Protein AF-A0A1I7H4U7-F1 (afdb_monomer_lite)

Organism: NCBI:txid1224947

Radius of gyration: 36.56 Å; chains: 1; bounding box: 83×55×107 Å

Foldseek 3Di:
DDDDDDDDDDDDDDDPDDDDDDPDDDDPPDDPPPPPPDPPQQDQPLVLLAHCVQLVVVVQDQLCPPNRRQSNDQQRNPLQDGSNLQCQDVPSPRHSPPADQLCPPPQGPSNDQQRQVLPDGLNLVVVQVPDQLCPPPQHQSSDQQRNPLPDGLVLLVHSDQDQLCPPRQRQSSDQQRNPLLAGLVQQCSVPQDQLCPPPQGQSSDQQRNPLPDGSNRQQQDVPRPNHSPVADQLQPPPDGCSSDNQSQAHEFECQQPDPVCRPPSVQKGWTFVVSSQCVVCVPPPQKDKFKAQDPVCLQVVHPTDDPRDMAPDGQKGKIKIFIAGNPPRHTDDIDIYMYGYDYDD

Structure (mmCIF, N/CA/C/O backbone):
data_AF-A0A1I7H4U7-F1
#
_entry.id   AF-A0A1I7H4U7-F1
#
loop_
_atom_site.group_PDB
_atom_site.id
_atom_site.type_symbol
_atom_site.label_atom_id
_atom_site.label_alt_id
_atom_site.label_comp_id
_atom_site.label_asym_id
_atom_site.label_entity_id
_atom_site.label_seq_id
_atom_site.pdbx_PDB_ins_code
_atom_site.Cartn_x
_atom_site.Cartn_y
_atom_site.Cartn_z
_atom_site.occupancy
_atom_site.B_iso_or_equiv
_atom_site.auth_seq_id
_atom_site.auth_comp_id
_atom_site.auth_asym_id
_atom_site.auth_atom_id
_atom_site.pdbx_PDB_model_num
ATOM 1 N N . MET A 1 1 ? 22.643 -39.358 -10.871 1.00 38.22 1 MET A N 1
ATOM 2 C CA . MET A 1 1 ? 24.056 -39.387 -11.313 1.00 38.22 1 MET A CA 1
ATOM 3 C C . MET A 1 1 ? 24.285 -38.073 -12.035 1.00 38.22 1 MET A C 1
ATOM 5 O O . MET A 1 1 ? 23.581 -37.816 -12.996 1.00 38.22 1 MET A O 1
ATOM 9 N N . LYS A 1 2 ? 25.121 -37.207 -11.454 1.00 32.12 2 LYS A N 1
ATOM 10 C CA . LYS A 1 2 ? 25.325 -35.806 -11.847 1.00 32.12 2 LYS A CA 1
ATOM 11 C C . LYS A 1 2 ? 25.843 -35.696 -13.285 1.00 32.12 2 LYS A C 1
ATOM 13 O O . LYS A 1 2 ? 26.779 -36.415 -13.628 1.00 32.12 2 LYS A O 1
ATOM 18 N N . ILE A 1 3 ? 25.288 -34.773 -14.066 1.00 29.44 3 ILE A N 1
ATOM 19 C CA . ILE A 1 3 ? 25.932 -34.242 -15.270 1.00 29.44 3 ILE A CA 1
ATOM 20 C C . ILE A 1 3 ? 26.467 -32.862 -14.895 1.00 29.44 3 ILE A C 1
ATOM 22 O O . ILE A 1 3 ? 25.774 -32.071 -14.268 1.00 29.44 3 ILE A O 1
ATOM 26 N N . ASN A 1 4 ? 27.737 -32.641 -15.206 1.00 31.48 4 ASN A N 1
ATOM 27 C CA . ASN A 1 4 ? 28.472 -31.412 -14.976 1.00 31.48 4 ASN A CA 1
ATOM 28 C C . ASN A 1 4 ? 29.273 -31.190 -16.263 1.00 31.48 4 ASN A C 1
ATOM 30 O O . ASN A 1 4 ? 30.115 -32.030 -16.584 1.00 31.48 4 ASN A O 1
ATOM 34 N N . TYR A 1 5 ? 28.985 -30.129 -17.013 1.00 31.05 5 TYR A N 1
ATOM 35 C CA . TYR A 1 5 ? 29.807 -29.704 -18.146 1.00 31.05 5 TYR A CA 1
ATOM 36 C C . TYR A 1 5 ? 30.047 -28.201 -18.048 1.00 31.05 5 TYR A C 1
ATOM 38 O O . TYR A 1 5 ? 29.242 -27.391 -18.485 1.00 31.05 5 TYR A O 1
ATOM 46 N N . LYS A 1 6 ? 31.195 -27.861 -17.456 1.00 35.00 6 LYS A N 1
ATOM 47 C CA . LYS A 1 6 ? 31.865 -26.573 -17.616 1.00 35.00 6 LYS A CA 1
ATOM 48 C C . LYS A 1 6 ? 32.774 -26.627 -18.854 1.00 35.00 6 LYS A C 1
ATOM 50 O O . LYS A 1 6 ? 33.600 -27.532 -18.962 1.00 35.00 6 LYS A O 1
ATOM 55 N N . SER A 1 7 ? 32.635 -25.598 -19.690 1.00 33.22 7 SER A N 1
ATOM 56 C CA . SER A 1 7 ? 33.700 -24.886 -20.421 1.00 33.22 7 SER A CA 1
ATOM 57 C C . SER A 1 7 ? 34.258 -25.447 -21.751 1.00 33.22 7 SER A C 1
ATOM 59 O O . SER A 1 7 ? 35.119 -26.320 -21.774 1.00 33.22 7 SER A O 1
ATOM 61 N N . ILE A 1 8 ? 33.792 -24.825 -22.847 1.00 34.03 8 ILE A N 1
ATOM 62 C CA . ILE A 1 8 ? 34.538 -23.983 -23.822 1.00 34.03 8 ILE A CA 1
ATOM 63 C C . ILE A 1 8 ? 35.683 -24.606 -24.673 1.00 34.03 8 ILE A C 1
ATOM 65 O O . ILE A 1 8 ? 36.769 -24.902 -24.186 1.00 34.03 8 ILE A O 1
ATOM 69 N N . LEU A 1 9 ? 35.397 -24.628 -25.992 1.00 33.59 9 LEU A N 1
ATOM 70 C CA . LEU A 1 9 ? 36.212 -24.294 -27.187 1.00 33.59 9 LEU A CA 1
ATOM 71 C C . LEU A 1 9 ? 37.473 -25.120 -27.541 1.00 33.59 9 LEU A C 1
ATOM 73 O O . LEU A 1 9 ? 38.446 -25.132 -26.804 1.00 33.59 9 LEU A O 1
ATOM 77 N N . TYR A 1 10 ? 37.487 -25.733 -28.739 1.00 26.34 10 TYR A N 1
ATOM 78 C CA . TYR A 1 10 ? 38.476 -25.484 -29.817 1.00 26.34 10 TYR A CA 1
ATOM 79 C C . TYR A 1 10 ? 38.208 -26.363 -31.068 1.00 26.34 10 TYR A C 1
ATOM 81 O O . TYR A 1 10 ? 38.282 -27.589 -31.042 1.00 26.34 10 TYR A O 1
ATOM 89 N N . ILE A 1 11 ? 37.903 -25.665 -32.164 1.00 35.19 11 ILE A N 1
ATOM 90 C CA . ILE A 1 11 ? 37.985 -25.961 -33.608 1.00 35.19 11 ILE A CA 1
ATOM 91 C C . ILE A 1 11 ? 38.604 -27.314 -34.028 1.00 35.19 11 ILE A C 1
ATOM 93 O O . ILE A 1 11 ? 39.791 -27.547 -33.823 1.00 35.19 11 ILE A O 1
ATOM 97 N N . THR A 1 12 ? 37.859 -28.103 -34.819 1.00 31.55 12 THR A N 1
ATOM 98 C CA . THR A 1 12 ? 38.400 -28.821 -35.996 1.00 31.55 12 THR A CA 1
ATOM 99 C C . THR A 1 12 ? 37.325 -28.982 -37.082 1.00 31.55 12 THR A C 1
ATOM 101 O O . THR A 1 12 ? 36.441 -29.829 -36.989 1.00 31.55 12 THR A O 1
ATOM 104 N N . VAL A 1 13 ? 37.422 -28.192 -38.156 1.00 30.19 13 VAL A N 1
ATOM 105 C CA . VAL A 1 13 ? 36.742 -28.482 -39.429 1.00 30.19 13 VAL A CA 1
ATOM 106 C C . VAL A 1 13 ? 37.547 -29.578 -40.128 1.00 30.19 13 VAL A C 1
ATOM 108 O O . VAL A 1 13 ? 38.645 -29.329 -40.628 1.00 30.19 13 VAL A O 1
ATOM 111 N N . LEU A 1 14 ? 37.033 -30.811 -40.128 1.00 31.83 14 LEU A N 1
ATOM 112 C CA . LEU A 1 14 ? 37.625 -31.932 -40.857 1.00 31.83 14 LEU A CA 1
ATOM 113 C C . LEU A 1 14 ? 36.897 -32.140 -42.196 1.00 31.83 14 LEU A C 1
ATOM 115 O O . LEU A 1 14 ? 35.767 -32.612 -42.249 1.00 31.83 14 LEU A O 1
ATOM 119 N N . ALA A 1 15 ? 37.603 -31.759 -43.258 1.00 30.20 15 ALA A N 1
ATOM 120 C CA . ALA A 1 15 ? 37.494 -32.140 -44.665 1.00 30.20 15 ALA A CA 1
ATOM 121 C C . ALA A 1 15 ? 36.404 -33.152 -45.093 1.00 30.20 15 ALA A C 1
ATOM 123 O O . ALA A 1 15 ? 36.469 -34.337 -44.763 1.00 30.20 15 ALA A O 1
ATOM 124 N N . ALA A 1 16 ? 35.547 -32.735 -46.032 1.00 31.75 16 ALA A N 1
ATOM 125 C CA . ALA A 1 16 ? 34.946 -33.635 -47.016 1.00 31.75 16 ALA A CA 1
ATOM 126 C C . ALA A 1 16 ? 35.751 -33.554 -48.324 1.00 31.75 16 ALA A C 1
ATOM 128 O O . ALA A 1 16 ? 35.524 -32.706 -49.184 1.00 31.75 16 ALA A O 1
ATOM 129 N N . LEU A 1 17 ? 36.740 -34.440 -48.444 1.00 33.19 17 LEU A N 1
ATOM 130 C CA . LEU A 1 17 ? 37.508 -34.669 -49.663 1.00 33.19 17 LEU A CA 1
ATOM 131 C C . LEU A 1 17 ? 36.721 -35.641 -50.562 1.00 33.19 17 LEU A C 1
ATOM 133 O O . LEU A 1 17 ? 36.607 -36.822 -50.233 1.00 33.19 17 LEU A O 1
ATOM 137 N N . THR A 1 18 ? 36.227 -35.195 -51.718 1.00 33.44 18 THR A N 1
ATOM 138 C CA . THR A 1 18 ? 35.803 -36.100 -52.803 1.00 33.44 18 THR A CA 1
ATOM 139 C C . THR A 1 18 ? 36.671 -35.912 -54.043 1.00 33.44 18 THR A C 1
ATOM 141 O O . THR A 1 18 ? 36.453 -35.020 -54.849 1.00 33.44 18 THR A O 1
ATOM 144 N N . TYR A 1 19 ? 37.666 -36.797 -54.138 1.00 35.38 19 TYR A N 1
ATOM 145 C CA . TYR A 1 19 ? 38.183 -37.495 -55.322 1.00 35.38 19 TYR A CA 1
ATOM 146 C C . TYR A 1 19 ? 38.248 -36.750 -56.674 1.00 35.38 19 TYR A C 1
ATOM 148 O O . TYR A 1 19 ? 37.271 -36.699 -57.417 1.00 35.38 19 TYR A O 1
ATOM 156 N N . ALA A 1 20 ? 39.462 -36.377 -57.087 1.00 34.25 20 ALA A N 1
ATOM 157 C CA . ALA A 1 20 ? 39.856 -36.403 -58.494 1.00 34.25 20 ALA A CA 1
ATOM 158 C C . ALA A 1 20 ? 41.337 -36.797 -58.618 1.00 34.25 20 ALA A C 1
ATOM 160 O O . ALA A 1 20 ? 42.213 -36.257 -57.948 1.00 34.25 20 ALA A O 1
ATOM 161 N N . CYS A 1 21 ? 41.568 -37.813 -59.441 1.00 38.00 21 CYS A N 1
ATOM 162 C CA . CYS A 1 21 ? 42.857 -38.358 -59.830 1.00 38.00 21 CYS A CA 1
ATOM 163 C C . CYS A 1 21 ? 43.497 -37.414 -60.854 1.00 38.00 21 CYS A C 1
ATOM 165 O O . CYS A 1 21 ? 42.897 -37.217 -61.902 1.00 38.00 21 CYS A O 1
ATOM 167 N N . ASP A 1 22 ? 44.644 -36.814 -60.526 1.00 37.72 22 ASP A N 1
ATOM 168 C CA . ASP A 1 22 ? 45.821 -36.626 -61.392 1.00 37.72 22 ASP A CA 1
ATOM 169 C C . ASP A 1 22 ? 46.801 -35.645 -60.722 1.00 37.72 22 ASP A C 1
ATOM 171 O O . ASP A 1 22 ? 46.441 -34.552 -60.296 1.00 37.72 22 ASP A O 1
ATOM 175 N N . ASN A 1 23 ? 48.056 -36.076 -60.574 1.00 46.31 23 ASN A N 1
ATOM 176 C CA . ASN A 1 23 ? 49.128 -35.351 -59.885 1.00 46.31 23 ASN A CA 1
ATOM 177 C C . ASN A 1 23 ? 49.715 -34.219 -60.755 1.00 46.31 23 ASN A C 1
ATOM 179 O O . ASN A 1 23 ? 50.884 -34.281 -61.136 1.00 46.31 23 ASN A O 1
ATOM 183 N N . GLU A 1 24 ? 48.927 -33.190 -61.048 1.00 45.25 24 GLU A N 1
ATOM 184 C CA . GLU A 1 24 ? 49.414 -31.902 -61.563 1.00 45.25 24 GLU A CA 1
ATOM 185 C C . GLU A 1 24 ? 49.326 -30.857 -60.433 1.00 45.25 24 GLU A C 1
ATOM 187 O O . GLU A 1 24 ? 48.313 -30.810 -59.730 1.00 45.25 24 GLU A O 1
ATOM 192 N N . PRO A 1 25 ? 50.365 -30.036 -60.192 1.00 40.41 25 PRO A N 1
ATOM 193 C CA . PRO A 1 25 ? 50.282 -28.971 -59.200 1.00 40.41 25 PRO A CA 1
ATOM 194 C C . PRO A 1 25 ? 49.243 -27.940 -59.656 1.00 40.41 25 PRO A C 1
ATOM 196 O O . PRO A 1 25 ? 49.435 -27.256 -60.659 1.00 40.41 25 PRO A O 1
ATOM 199 N N . VAL A 1 26 ? 48.135 -27.841 -58.920 1.00 40.06 26 VAL A N 1
ATOM 200 C CA . VAL A 1 26 ? 47.139 -26.781 -59.103 1.00 40.06 26 VAL A CA 1
ATOM 201 C C . VAL A 1 26 ? 47.792 -25.452 -58.728 1.00 40.06 26 VAL A C 1
ATOM 203 O O . VAL A 1 26 ? 48.237 -25.266 -57.596 1.00 40.06 26 VAL A O 1
ATOM 206 N N . ASP A 1 27 ? 47.872 -24.553 -59.704 1.00 47.19 27 ASP A N 1
ATOM 207 C CA . ASP A 1 27 ? 48.215 -23.146 -59.524 1.00 47.19 27 ASP A CA 1
ATOM 208 C C . ASP A 1 27 ? 47.110 -22.486 -58.684 1.00 47.19 27 ASP A C 1
ATOM 210 O O . ASP A 1 27 ? 46.003 -22.258 -59.172 1.00 47.19 27 ASP A O 1
ATOM 214 N N . LEU A 1 28 ? 47.376 -22.259 -57.394 1.00 43.59 28 LEU A N 1
ATOM 215 C CA . LEU A 1 28 ? 46.473 -21.564 -56.467 1.00 43.59 28 LEU A CA 1
ATOM 216 C C . LEU A 1 28 ? 46.530 -20.049 -56.720 1.00 43.59 28 LEU A C 1
ATOM 218 O O . LEU A 1 28 ? 46.959 -19.272 -55.871 1.00 43.59 28 LEU A O 1
ATOM 222 N N . GLY A 1 29 ? 46.128 -19.657 -57.928 1.00 48.53 29 GLY A N 1
ATOM 223 C CA . GLY A 1 29 ? 46.076 -18.282 -58.419 1.00 48.53 29 GLY A CA 1
ATOM 224 C C . GLY A 1 29 ? 44.769 -17.538 -58.131 1.00 48.53 29 GLY A C 1
ATOM 225 O O . GLY A 1 29 ? 44.446 -16.614 -58.869 1.00 48.53 29 GLY A O 1
ATOM 226 N N . GLU A 1 30 ? 44.024 -17.902 -57.090 1.00 47.12 30 GLU A N 1
ATOM 227 C CA . GLU A 1 30 ? 42.992 -17.032 -56.519 1.00 47.12 30 GLU A CA 1
ATOM 228 C C . GLU A 1 30 ? 43.211 -16.967 -55.013 1.00 47.12 30 GLU A C 1
ATOM 230 O O . GLU A 1 30 ? 43.107 -17.971 -54.305 1.00 47.12 30 GLU A O 1
ATOM 235 N N . GLU A 1 31 ? 43.563 -15.775 -54.537 1.00 43.22 31 GLU A N 1
ATOM 236 C CA . GLU A 1 31 ? 43.412 -15.436 -53.133 1.00 43.22 31 GLU A CA 1
ATOM 237 C C . GLU A 1 31 ? 41.962 -15.744 -52.754 1.00 43.22 31 GLU A C 1
ATOM 239 O O . GLU A 1 31 ? 41.026 -15.238 -53.374 1.00 43.22 31 GLU A O 1
ATOM 244 N N . ILE A 1 32 ? 41.774 -16.606 -51.754 1.00 41.78 32 ILE A N 1
ATOM 245 C CA . ILE A 1 32 ? 40.521 -16.610 -51.004 1.00 41.78 32 ILE A CA 1
ATOM 246 C C . ILE A 1 32 ? 40.382 -15.156 -50.550 1.00 41.78 32 ILE A C 1
ATOM 248 O O . ILE A 1 32 ? 41.347 -14.676 -49.943 1.00 41.78 32 ILE A O 1
ATOM 252 N N . PRO A 1 33 ? 39.300 -14.425 -50.895 1.00 40.09 33 PRO A N 1
ATOM 253 C CA . PRO A 1 33 ? 39.141 -13.089 -50.359 1.00 40.09 33 PRO A CA 1
ATOM 254 C C . PRO A 1 33 ? 39.271 -13.252 -48.857 1.00 40.09 33 PRO A C 1
ATOM 256 O O . PRO A 1 33 ? 38.610 -14.116 -48.271 1.00 40.09 33 PRO A O 1
ATOM 259 N N . ASP A 1 34 ? 40.220 -12.507 -48.296 1.00 41.59 34 ASP A N 1
ATOM 260 C CA . ASP A 1 34 ? 40.357 -12.328 -46.865 1.00 41.59 34 ASP A CA 1
ATOM 261 C C . ASP A 1 34 ? 38.921 -12.216 -46.355 1.00 41.59 34 ASP A C 1
ATOM 263 O O . ASP A 1 34 ? 38.166 -11.355 -46.827 1.00 41.59 34 ASP A O 1
ATOM 267 N N . VAL A 1 35 ? 38.485 -13.138 -45.491 1.00 44.50 35 VAL A N 1
ATOM 268 C CA . VAL A 1 35 ? 37.360 -12.801 -44.630 1.00 44.50 35 VAL A CA 1
ATOM 269 C C . VAL A 1 35 ? 37.951 -11.678 -43.816 1.00 44.50 35 VAL A C 1
ATOM 271 O O . VAL A 1 35 ? 38.665 -11.908 -42.842 1.00 44.50 35 VAL A O 1
ATOM 274 N N . VAL A 1 36 ? 37.759 -10.466 -44.331 1.00 41.41 36 VAL A N 1
ATOM 275 C CA . VAL A 1 36 ? 37.928 -9.243 -43.599 1.00 41.41 36 VAL A CA 1
ATOM 276 C C . VAL A 1 36 ? 36.997 -9.480 -42.428 1.00 41.41 36 VAL A C 1
ATOM 278 O O . VAL A 1 36 ? 35.781 -9.364 -42.555 1.00 41.41 36 VAL A O 1
ATOM 281 N N . VAL A 1 37 ? 37.563 -9.934 -41.310 1.00 49.94 37 VAL A N 1
ATOM 282 C CA . VAL A 1 37 ? 37.006 -9.630 -40.007 1.00 49.94 37 VAL A CA 1
ATOM 283 C C . VAL A 1 37 ? 37.029 -8.117 -40.038 1.00 49.94 37 VAL A C 1
ATOM 285 O O . VAL A 1 37 ? 38.093 -7.506 -39.906 1.00 49.94 37 VAL A O 1
ATOM 288 N N . GLY A 1 38 ? 35.896 -7.556 -40.468 1.00 40.09 38 GLY A N 1
ATOM 289 C CA . GLY A 1 38 ? 35.690 -6.131 -40.553 1.00 40.09 38 GLY A CA 1
ATOM 290 C C . GLY A 1 38 ? 36.214 -5.554 -39.262 1.00 40.09 38 GLY A C 1
ATOM 291 O O . GLY A 1 38 ? 35.999 -6.114 -38.188 1.00 40.09 38 GLY A O 1
ATOM 292 N N . THR A 1 39 ? 36.900 -4.425 -39.361 1.00 46.31 39 THR A N 1
ATOM 293 C CA . THR A 1 39 ? 36.734 -3.424 -38.311 1.00 46.31 39 THR A CA 1
ATOM 294 C C . THR A 1 39 ? 35.263 -3.465 -37.879 1.00 46.31 39 THR A C 1
ATOM 296 O O . THR A 1 39 ? 34.435 -3.479 -38.803 1.00 46.31 39 THR A O 1
ATOM 299 N N . PRO A 1 40 ? 34.926 -3.557 -36.573 1.00 55.47 40 PRO A N 1
ATOM 300 C CA . PRO A 1 40 ? 33.532 -3.440 -36.161 1.00 55.47 40 PRO A CA 1
ATOM 301 C C . PRO A 1 40 ? 32.990 -2.236 -36.913 1.00 55.47 40 PRO A C 1
ATOM 303 O O . PRO A 1 40 ? 33.671 -1.206 -37.008 1.00 55.47 40 PRO A O 1
ATOM 306 N N . ASN A 1 41 ? 31.905 -2.438 -37.649 1.00 60.34 41 ASN A N 1
ATOM 307 C CA . ASN A 1 41 ? 31.292 -1.334 -38.347 1.00 60.34 41 ASN A CA 1
ATOM 308 C C . ASN A 1 41 ? 30.737 -0.451 -37.236 1.00 60.34 41 ASN A C 1
ATOM 310 O O . ASN A 1 41 ? 29.635 -0.680 -36.785 1.00 60.34 41 ASN A O 1
ATOM 314 N N . THR A 1 42 ? 31.539 0.495 -36.755 1.00 69.81 42 THR A N 1
ATOM 315 C CA . THR A 1 42 ? 31.188 1.425 -35.679 1.00 69.81 42 THR A CA 1
ATOM 316 C C . THR A 1 42 ? 30.244 2.517 -36.186 1.00 69.81 42 THR A C 1
ATOM 318 O O . THR A 1 42 ? 30.353 3.657 -35.743 1.00 69.81 42 THR A O 1
ATOM 321 N N . THR A 1 43 ? 29.483 2.229 -37.243 1.00 91.56 43 THR A N 1
ATOM 322 C CA . THR A 1 43 ? 28.435 3.142 -37.691 1.00 91.56 43 THR A CA 1
ATOM 323 C C . THR A 1 43 ? 27.294 2.940 -36.716 1.00 91.56 43 THR A C 1
ATOM 325 O O . THR A 1 43 ? 27.013 1.800 -36.376 1.00 91.56 43 THR A O 1
ATOM 328 N N . ASP A 1 44 ? 26.793 4.050 -36.230 1.00 92.94 44 ASP A N 1
ATOM 329 C CA . ASP A 1 44 ? 25.914 4.245 -35.087 1.00 92.94 44 ASP A CA 1
ATOM 330 C C . ASP A 1 44 ? 25.197 5.531 -35.508 1.00 92.94 44 ASP A C 1
ATOM 332 O O . ASP A 1 44 ? 25.866 6.561 -35.722 1.00 92.94 44 ASP A O 1
ATOM 336 N N . THR A 1 45 ? 23.962 5.380 -35.984 1.00 95.12 45 THR A N 1
ATOM 337 C CA . THR A 1 45 ? 23.330 6.372 -36.865 1.00 95.12 45 THR A CA 1
ATOM 338 C C . THR A 1 45 ? 22.436 7.332 -36.089 1.00 95.12 45 THR A C 1
ATOM 340 O O . THR A 1 45 ? 22.501 8.535 -36.372 1.00 95.12 45 THR A O 1
ATOM 343 N N . ASP A 1 46 ? 21.662 6.810 -35.149 1.00 94.19 46 ASP A N 1
ATOM 344 C CA . ASP A 1 46 ? 20.926 7.495 -34.074 1.00 94.19 46 ASP A CA 1
ATOM 345 C C . ASP A 1 46 ? 21.866 8.082 -33.005 1.00 94.19 46 ASP A C 1
ATOM 347 O O . ASP A 1 46 ? 21.636 9.193 -32.529 1.00 94.19 46 ASP A O 1
ATOM 351 N N . GLY A 1 47 ? 23.021 7.464 -32.747 1.00 94.44 47 GLY A N 1
ATOM 352 C CA . GLY A 1 47 ? 23.948 7.926 -31.718 1.00 94.44 47 GLY A CA 1
ATOM 353 C C . GLY A 1 47 ? 23.644 7.376 -30.326 1.00 94.44 47 GLY A C 1
ATOM 354 O O . GLY A 1 47 ? 24.113 7.990 -29.361 1.00 94.44 47 GLY A O 1
ATOM 355 N N . ASP A 1 48 ? 22.895 6.279 -30.229 1.00 93.31 48 ASP A N 1
ATOM 356 C CA . ASP A 1 48 ? 22.435 5.650 -28.986 1.00 93.31 48 ASP A CA 1
ATOM 357 C C . ASP A 1 48 ? 23.554 4.914 -28.212 1.00 93.31 48 ASP A C 1
ATOM 359 O O . ASP A 1 48 ? 23.455 4.628 -27.023 1.00 93.31 48 ASP A O 1
ATOM 363 N N . GLY A 1 49 ? 24.695 4.676 -28.864 1.00 92.38 49 GLY A N 1
ATOM 364 C CA . GLY A 1 49 ? 25.849 3.990 -28.286 1.00 92.38 49 GLY A CA 1
ATOM 365 C C . GLY A 1 49 ? 26.066 2.582 -28.831 1.00 92.38 49 GLY A C 1
ATOM 366 O O . GLY A 1 49 ? 27.223 2.120 -28.837 1.00 92.38 49 GLY A O 1
ATOM 367 N N . LEU A 1 50 ? 25.040 1.965 -29.406 1.00 94.06 50 LEU A N 1
ATOM 368 C CA . LEU A 1 50 ? 25.127 0.716 -30.136 1.00 94.06 50 LEU A CA 1
ATOM 369 C C . LEU A 1 50 ? 25.702 0.970 -31.540 1.00 94.06 50 LEU A C 1
ATOM 371 O O . LEU A 1 50 ? 26.491 1.894 -31.782 1.00 94.06 50 LEU A O 1
ATOM 375 N N . SER A 1 51 ? 25.572 0.024 -32.452 1.00 94.38 51 SER A N 1
ATOM 376 C CA . SER A 1 51 ? 26.090 0.195 -33.806 1.00 94.38 51 SER A CA 1
ATOM 377 C C . SER A 1 51 ? 25.139 -0.483 -34.738 1.00 94.38 51 SER A C 1
ATOM 379 O O . SER A 1 51 ? 24.884 -1.645 -34.500 1.00 94.38 51 SER A O 1
ATOM 381 N N . ASP A 1 52 ? 24.786 0.107 -35.879 1.00 94.06 52 ASP A N 1
ATOM 382 C CA . ASP A 1 52 ? 23.656 -0.371 -36.678 1.00 94.06 52 ASP A CA 1
ATOM 383 C C . ASP A 1 52 ? 23.609 -1.908 -36.928 1.00 94.06 52 ASP A C 1
ATOM 385 O O . ASP A 1 52 ? 22.577 -2.500 -37.219 1.00 94.06 52 ASP A O 1
ATOM 389 N N . ILE A 1 53 ? 24.762 -2.594 -36.966 1.00 92.00 53 ILE A N 1
ATOM 390 C CA . ILE A 1 53 ? 24.800 -4.060 -37.110 1.00 92.00 53 ILE A CA 1
ATOM 391 C C . ILE A 1 53 ? 24.286 -4.795 -35.858 1.00 92.00 53 ILE A C 1
ATOM 393 O O . ILE A 1 53 ? 23.710 -5.872 -36.016 1.00 92.00 53 ILE A O 1
ATOM 397 N N . ALA A 1 54 ? 24.575 -4.272 -34.670 1.00 92.69 54 ALA A N 1
ATOM 398 C CA . ALA A 1 54 ? 24.101 -4.720 -33.372 1.00 92.69 54 ALA A CA 1
ATOM 399 C C . ALA A 1 54 ? 22.579 -4.550 -33.242 1.00 92.69 54 ALA A C 1
ATOM 401 O O . ALA A 1 54 ? 21.938 -5.567 -32.987 1.00 92.69 54 ALA A O 1
ATOM 402 N N . GLU A 1 55 ? 22.001 -3.399 -33.610 1.00 92.00 55 GLU A N 1
ATOM 403 C CA . GLU A 1 55 ? 20.534 -3.230 -33.759 1.00 92.00 55 GLU A CA 1
ATOM 404 C C . GLU A 1 55 ? 19.985 -3.853 -35.062 1.00 92.00 55 GLU A C 1
ATOM 406 O O . GLU A 1 55 ? 19.082 -3.358 -35.736 1.00 92.00 55 GLU A O 1
ATOM 411 N N . ASN A 1 56 ? 20.568 -4.969 -35.508 1.00 89.00 56 ASN A N 1
ATOM 412 C CA . ASN A 1 56 ? 19.981 -5.810 -36.545 1.00 89.00 56 ASN A CA 1
ATOM 413 C C . ASN A 1 56 ? 19.598 -5.096 -37.870 1.00 89.00 56 ASN A C 1
ATOM 415 O O . ASN A 1 56 ? 18.709 -5.574 -38.584 1.00 89.00 56 ASN A O 1
ATOM 419 N N . LYS A 1 57 ? 20.330 -4.055 -38.313 1.00 88.81 57 LYS A N 1
ATOM 420 C CA . LYS A 1 57 ? 20.099 -3.308 -39.583 1.00 88.81 57 LYS A CA 1
ATOM 421 C C . LYS A 1 57 ? 19.828 -4.173 -40.818 1.00 88.81 57 LYS A C 1
ATOM 423 O O . LYS A 1 57 ? 19.189 -3.743 -41.770 1.00 88.81 57 LYS A O 1
ATOM 428 N N . LEU A 1 58 ? 20.362 -5.395 -40.886 1.00 84.06 58 LEU A N 1
ATOM 429 C CA . LEU A 1 58 ? 20.129 -6.286 -42.035 1.00 84.06 58 LEU A CA 1
ATOM 430 C C . LEU A 1 58 ? 18.707 -6.862 -42.098 1.00 84.06 58 LEU A C 1
ATOM 432 O O . LEU A 1 58 ? 18.305 -7.329 -43.170 1.00 84.06 58 LEU A O 1
ATOM 436 N N . SER A 1 59 ? 17.996 -6.878 -40.976 1.00 89.62 59 SER A N 1
ATOM 437 C CA . SER A 1 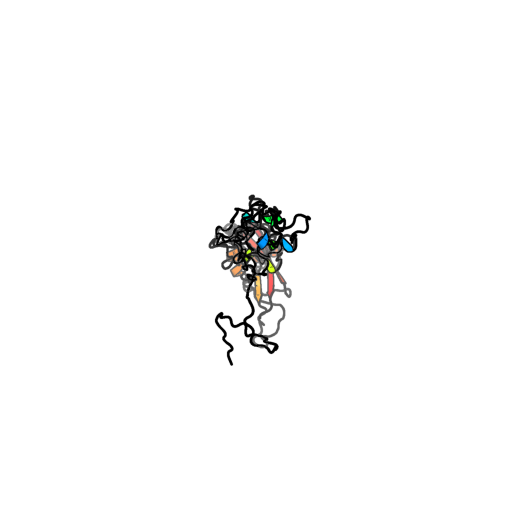59 ? 16.593 -7.279 -40.867 1.00 89.62 59 SER A CA 1
ATOM 438 C C . SER A 1 59 ? 15.624 -6.104 -40.879 1.00 89.62 59 SER A C 1
ATOM 440 O O . SER A 1 59 ? 14.446 -6.383 -41.080 1.00 89.62 59 SER A O 1
ATOM 442 N N . ASP A 1 60 ? 16.110 -4.862 -40.734 1.00 91.94 60 ASP A N 1
ATOM 443 C CA . ASP A 1 60 ? 15.278 -3.687 -40.437 1.00 91.94 60 ASP A CA 1
ATOM 444 C C . ASP A 1 60 ? 14.325 -4.027 -39.269 1.00 91.94 60 ASP A C 1
ATOM 446 O O . ASP A 1 60 ? 13.111 -4.091 -39.467 1.00 91.94 60 ASP A O 1
ATOM 450 N N . GLN A 1 61 ? 14.900 -4.399 -38.112 1.00 94.44 61 GLN A N 1
ATOM 451 C CA . GLN A 1 61 ? 14.125 -4.553 -36.873 1.00 94.44 61 GLN A CA 1
ATOM 452 C C . GLN A 1 61 ? 13.504 -3.195 -36.511 1.00 94.44 61 GLN A C 1
ATOM 454 O O . GLN A 1 61 ? 14.043 -2.178 -36.932 1.00 94.44 61 GLN A O 1
ATOM 459 N N . ASP A 1 62 ? 12.319 -3.241 -35.921 1.00 96.81 62 ASP A N 1
ATOM 460 C CA . ASP A 1 62 ? 11.400 -2.127 -35.654 1.00 96.81 62 ASP A CA 1
ATOM 461 C C . ASP A 1 62 ? 10.585 -2.618 -34.452 1.00 96.81 62 ASP A C 1
ATOM 463 O O . ASP A 1 62 ? 9.622 -3.382 -34.630 1.00 96.81 62 ASP A O 1
ATOM 467 N N . THR A 1 63 ? 11.145 -2.415 -33.259 1.00 96.25 63 THR A N 1
ATOM 468 C CA . THR A 1 63 ? 10.735 -3.084 -32.016 1.00 96.25 63 THR A CA 1
ATOM 469 C C . THR A 1 63 ? 9.376 -2.578 -31.537 1.00 96.25 63 THR A C 1
ATOM 471 O O . THR A 1 63 ? 8.472 -3.392 -31.306 1.00 96.25 63 THR A O 1
ATOM 474 N N . ASP A 1 64 ? 9.168 -1.268 -31.554 1.00 96.06 64 ASP A N 1
ATOM 475 C CA . ASP A 1 64 ? 7.907 -0.618 -31.199 1.00 96.06 64 ASP A CA 1
ATOM 476 C C . ASP A 1 64 ? 6.859 -0.593 -32.348 1.00 96.06 64 ASP A C 1
ATOM 478 O O . ASP A 1 64 ? 5.638 -0.514 -32.137 1.00 96.06 64 ASP A O 1
ATOM 482 N N . GLY A 1 65 ? 7.308 -0.730 -33.599 1.00 96.75 65 GLY A N 1
ATOM 483 C CA . GLY A 1 65 ? 6.461 -0.743 -34.783 1.00 96.75 65 GLY A CA 1
ATOM 484 C C . GLY A 1 65 ? 6.016 0.636 -35.288 1.00 96.75 65 GLY A C 1
ATOM 485 O O . GLY A 1 65 ? 4.995 0.691 -36.005 1.00 96.75 65 GLY A O 1
ATOM 486 N N . ASP A 1 66 ? 6.705 1.737 -34.962 1.00 96.56 66 ASP A N 1
ATOM 487 C CA . ASP A 1 66 ? 6.370 3.069 -35.493 1.00 96.56 66 ASP A CA 1
ATOM 488 C C . ASP A 1 66 ? 6.781 3.265 -36.971 1.00 96.56 66 ASP A C 1
ATOM 490 O O . ASP A 1 66 ? 6.249 4.138 -37.688 1.00 96.56 66 ASP A O 1
ATOM 494 N N . GLY A 1 67 ? 7.637 2.373 -37.480 1.00 96.50 67 GLY A N 1
ATOM 495 C CA . GLY A 1 67 ? 8.143 2.364 -38.847 1.00 96.50 67 GLY A CA 1
ATOM 496 C C . GLY A 1 67 ? 9.502 3.042 -39.048 1.00 96.50 67 GLY A C 1
ATOM 497 O O . GLY A 1 67 ? 9.908 3.215 -40.214 1.00 96.50 67 GLY A O 1
ATOM 498 N N . ILE A 1 68 ? 10.181 3.427 -37.973 1.00 96.56 68 ILE A N 1
ATOM 499 C CA . ILE A 1 68 ? 11.599 3.753 -37.887 1.00 96.56 68 ILE A CA 1
ATOM 500 C C . ILE A 1 68 ? 12.309 2.476 -37.413 1.00 96.56 68 ILE A C 1
ATOM 502 O O . ILE A 1 68 ? 11.994 1.941 -36.369 1.00 96.56 68 ILE A O 1
ATOM 506 N N . PRO A 1 69 ? 13.216 1.896 -38.215 1.00 97.50 69 PRO A N 1
ATOM 507 C CA . PRO A 1 69 ? 13.971 0.742 -37.743 1.00 97.50 69 PRO A CA 1
ATOM 508 C C . PRO A 1 69 ? 14.914 1.119 -36.597 1.00 97.50 69 PRO A C 1
ATOM 510 O O . PRO A 1 69 ? 15.575 2.142 -36.762 1.00 97.50 69 PRO A O 1
ATOM 513 N N . ASP A 1 70 ? 15.083 0.238 -35.607 1.00 97.25 70 ASP A N 1
ATOM 514 C CA . ASP A 1 70 ? 15.895 0.400 -34.382 1.00 97.25 70 ASP A CA 1
ATOM 515 C C . ASP A 1 70 ? 17.214 1.167 -34.631 1.00 97.25 70 ASP A C 1
ATOM 517 O O . ASP A 1 70 ? 17.441 2.242 -34.113 1.00 97.25 70 ASP A O 1
ATOM 521 N N . TYR A 1 71 ? 18.023 0.753 -35.621 1.00 96.06 71 TYR A N 1
ATOM 522 C CA . TYR A 1 71 ? 19.283 1.451 -35.978 1.00 96.06 71 TYR A CA 1
ATOM 523 C C . TYR A 1 71 ? 19.183 2.912 -36.486 1.00 96.06 71 TYR A C 1
ATOM 525 O O . TYR A 1 71 ? 20.141 3.459 -37.058 1.00 96.06 71 TYR A O 1
ATOM 533 N N . LEU A 1 72 ? 17.984 3.483 -36.509 1.00 97.06 72 LEU A N 1
ATOM 534 C CA . LEU A 1 72 ? 17.673 4.868 -36.842 1.00 97.06 72 LEU A CA 1
ATOM 535 C C . LEU A 1 72 ? 16.757 5.518 -35.799 1.00 97.06 72 LEU A C 1
ATOM 537 O O . LEU A 1 72 ? 16.415 6.691 -36.016 1.00 97.06 72 LEU A O 1
ATOM 541 N N . ASP A 1 73 ? 16.327 4.772 -34.787 1.00 97.44 73 ASP A N 1
ATOM 542 C CA . ASP A 1 73 ? 15.496 5.242 -33.693 1.00 97.44 73 ASP A CA 1
ATOM 543 C C . ASP A 1 73 ? 16.381 5.637 -32.504 1.00 97.44 73 ASP A C 1
ATOM 545 O O . ASP A 1 73 ? 17.470 5.110 -32.321 1.00 97.44 73 ASP A O 1
ATOM 549 N N . GLU A 1 74 ? 15.989 6.677 -31.771 1.00 96.12 74 GLU A N 1
ATOM 550 C CA . GLU A 1 74 ? 16.710 7.090 -30.552 1.00 96.12 74 GLU A CA 1
ATOM 551 C C . GLU A 1 74 ? 16.102 6.433 -29.292 1.00 96.12 74 GLU A C 1
ATOM 553 O O . GLU A 1 74 ? 16.656 6.606 -28.203 1.00 96.12 74 GLU A O 1
ATOM 558 N N . ASP A 1 75 ? 14.969 5.745 -29.461 1.00 96.12 75 ASP A N 1
ATOM 559 C CA . ASP A 1 75 ? 14.091 5.146 -28.452 1.00 96.12 75 ASP A CA 1
ATOM 560 C C . ASP A 1 75 ? 13.405 3.918 -29.101 1.00 96.12 75 ASP A C 1
ATOM 562 O O . ASP A 1 75 ? 12.373 4.042 -29.766 1.00 96.12 75 ASP A O 1
ATOM 566 N N . ASP A 1 76 ? 14.079 2.765 -29.049 1.00 97.44 76 ASP A N 1
ATOM 567 C CA . ASP A 1 76 ? 13.774 1.570 -29.856 1.00 97.44 76 ASP A CA 1
ATOM 568 C C . ASP A 1 76 ? 12.417 0.902 -29.523 1.00 97.44 76 ASP A C 1
ATOM 570 O O . ASP A 1 76 ? 11.792 0.291 -30.403 1.00 97.44 76 ASP A O 1
ATOM 574 N N . ASP A 1 77 ? 11.943 0.992 -28.280 1.00 96.81 77 ASP A N 1
ATOM 575 C CA . ASP A 1 77 ? 10.642 0.479 -27.812 1.00 96.81 77 ASP A CA 1
ATOM 576 C C . ASP A 1 77 ? 9.592 1.585 -27.581 1.00 96.81 77 ASP A C 1
ATOM 578 O O . ASP A 1 77 ? 8.400 1.276 -27.435 1.00 96.81 77 ASP A O 1
ATOM 582 N N . ASN A 1 78 ? 9.991 2.860 -27.681 1.00 95.69 78 ASN A N 1
ATOM 583 C CA . ASN A 1 78 ? 9.148 4.036 -27.475 1.00 95.69 78 ASN A CA 1
ATOM 584 C C . ASN A 1 78 ? 8.489 4.063 -26.088 1.00 95.69 78 ASN A C 1
ATOM 586 O O . ASN A 1 78 ? 7.351 4.542 -25.932 1.00 95.69 78 ASN A O 1
ATOM 590 N N . ASP A 1 79 ? 9.210 3.576 -25.082 1.00 94.00 79 ASP A N 1
ATOM 591 C CA . ASP A 1 79 ? 8.837 3.641 -23.677 1.00 94.00 79 ASP A CA 1
ATOM 592 C C . ASP A 1 79 ? 9.148 5.019 -23.048 1.00 94.00 79 ASP A C 1
ATOM 594 O O . ASP A 1 79 ? 8.761 5.312 -21.923 1.00 94.00 79 ASP A O 1
ATOM 598 N N . GLY A 1 80 ? 9.777 5.936 -23.788 1.00 91.88 80 GLY A N 1
ATOM 599 C CA . GLY A 1 80 ? 10.030 7.305 -23.348 1.00 91.88 80 GLY A CA 1
ATOM 600 C C . GLY A 1 80 ? 11.311 7.509 -22.538 1.00 91.88 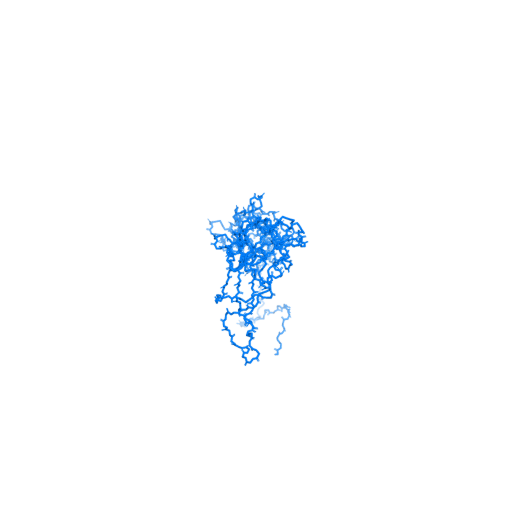80 GLY A C 1
ATOM 601 O O . GLY A 1 80 ? 11.615 8.672 -22.214 1.00 91.88 80 GLY A O 1
ATOM 602 N N . VAL A 1 81 ? 12.074 6.454 -22.261 1.00 92.88 81 VAL A N 1
ATOM 603 C CA . VAL A 1 81 ? 13.496 6.516 -21.928 1.00 92.88 81 VAL A CA 1
ATOM 604 C C . VAL A 1 81 ? 14.278 6.354 -23.236 1.00 92.88 81 VAL A C 1
ATOM 606 O O . VAL A 1 81 ? 13.862 5.696 -24.171 1.00 92.88 81 VAL A O 1
ATOM 609 N N . LEU A 1 82 ? 15.379 7.091 -23.401 1.00 94.25 82 LEU A N 1
ATOM 610 C CA . LEU A 1 82 ? 16.170 6.929 -24.624 1.00 94.25 82 LEU A CA 1
ATOM 611 C C . LEU A 1 82 ? 17.019 5.671 -24.495 1.00 94.25 82 LEU A C 1
ATOM 613 O O . LEU A 1 82 ? 17.717 5.544 -23.488 1.00 94.25 82 LEU A O 1
ATOM 617 N N . THR A 1 83 ? 17.162 4.914 -25.582 1.00 95.44 83 THR A N 1
ATOM 618 C CA . THR A 1 83 ? 18.051 3.742 -25.667 1.00 95.44 83 THR A CA 1
ATOM 619 C C . THR A 1 83 ? 19.453 4.026 -25.127 1.00 95.44 83 THR A C 1
ATOM 621 O O . THR A 1 83 ? 20.072 3.194 -24.475 1.00 95.44 83 THR A O 1
ATOM 624 N N . ALA A 1 84 ? 19.980 5.241 -25.313 1.00 94.25 84 ALA A N 1
ATOM 625 C CA . ALA A 1 84 ? 21.290 5.634 -24.782 1.00 94.25 84 ALA A CA 1
ATOM 626 C C . ALA A 1 84 ? 21.382 5.718 -23.244 1.00 94.25 84 ALA A C 1
ATOM 628 O O . ALA A 1 84 ? 22.484 5.618 -22.685 1.00 94.25 84 ALA A O 1
ATOM 629 N N . ASP A 1 85 ? 20.259 5.982 -22.583 1.00 92.25 85 ASP A N 1
ATOM 630 C CA . ASP A 1 85 ? 20.129 6.206 -21.145 1.00 92.25 85 ASP A CA 1
ATOM 631 C C . ASP A 1 85 ? 19.760 4.909 -20.386 1.00 92.25 85 ASP A C 1
ATOM 633 O O . ASP A 1 85 ? 20.003 4.836 -19.183 1.00 92.25 85 ASP A O 1
ATOM 637 N N . GLU A 1 86 ? 19.364 3.847 -21.093 1.00 93.62 86 GLU A N 1
ATOM 638 C CA . GLU A 1 86 ? 18.997 2.516 -20.557 1.00 93.62 86 GLU A CA 1
ATOM 639 C C . GLU A 1 86 ? 20.174 1.526 -20.499 1.00 93.62 86 GLU A C 1
ATOM 641 O O . GLU A 1 86 ? 20.055 0.309 -20.347 1.00 93.62 86 GLU A O 1
ATOM 646 N N . ASN A 1 87 ? 21.387 2.064 -20.621 1.00 93.38 87 ASN A N 1
ATOM 647 C CA . ASN A 1 87 ? 22.632 1.325 -20.462 1.00 93.38 87 ASN A CA 1
ATOM 648 C C . ASN A 1 87 ? 22.751 0.052 -21.361 1.00 93.38 87 ASN A C 1
ATOM 650 O O . ASN A 1 87 ? 23.147 -1.021 -20.882 1.00 93.38 87 ASN A O 1
ATOM 654 N N . PRO A 1 88 ? 22.533 0.169 -22.689 1.00 95.12 88 PRO A N 1
ATOM 655 C CA . PRO A 1 88 ? 22.437 -0.958 -23.626 1.00 95.12 88 PRO A CA 1
ATOM 656 C C . PRO A 1 88 ? 23.791 -1.626 -23.939 1.00 95.12 88 PRO A C 1
ATOM 658 O O . PRO A 1 88 ? 23.852 -2.706 -24.522 1.00 95.12 88 PRO A O 1
ATOM 661 N N . ASP A 1 89 ? 24.913 -1.002 -23.561 1.00 94.88 89 ASP A N 1
ATOM 662 C CA . ASP A 1 89 ? 26.278 -1.526 -23.730 1.00 94.88 89 ASP A CA 1
ATOM 663 C C . ASP A 1 89 ? 27.185 -1.048 -22.587 1.00 94.88 89 ASP A C 1
ATOM 665 O O . ASP A 1 89 ? 27.985 -0.111 -22.709 1.00 94.88 89 ASP A O 1
ATOM 669 N N . THR A 1 90 ? 27.080 -1.725 -21.445 1.00 93.62 90 THR A N 1
ATOM 670 C CA . THR A 1 90 ? 27.803 -1.372 -20.214 1.00 93.62 90 THR A CA 1
ATOM 671 C C . THR A 1 90 ? 29.328 -1.315 -20.411 1.00 93.62 90 THR A C 1
ATOM 673 O O . THR A 1 90 ? 30.037 -0.538 -19.754 1.00 93.62 90 THR A O 1
ATOM 676 N N . ASN A 1 91 ? 29.888 -2.144 -21.300 1.00 93.25 91 ASN A N 1
ATOM 677 C CA . ASN A 1 91 ? 31.335 -2.203 -21.525 1.00 93.25 91 ASN A CA 1
ATOM 678 C C . ASN A 1 91 ? 31.850 -1.286 -22.657 1.00 93.25 91 ASN A C 1
ATOM 680 O O . ASN A 1 91 ? 33.076 -1.123 -22.791 1.00 93.25 91 ASN A O 1
ATOM 684 N N . GLY A 1 92 ? 30.958 -0.656 -23.422 1.00 91.50 92 GLY A N 1
ATOM 685 C CA . GLY A 1 92 ? 31.272 0.312 -24.472 1.00 91.50 92 GLY A CA 1
ATOM 686 C C . GLY A 1 92 ? 31.903 -0.300 -25.730 1.00 91.50 92 GLY A C 1
ATOM 687 O O . GLY A 1 92 ? 32.726 0.361 -26.386 1.00 91.50 92 GLY A O 1
ATOM 688 N N . ASN A 1 93 ? 31.634 -1.575 -26.037 1.00 91.50 93 ASN A N 1
ATOM 689 C CA . ASN A 1 93 ? 32.170 -2.250 -27.227 1.00 91.50 93 ASN A CA 1
ATOM 690 C C . ASN A 1 93 ? 31.282 -2.121 -28.485 1.00 91.50 93 ASN A C 1
ATOM 692 O O . ASN A 1 93 ? 31.716 -2.555 -29.563 1.00 91.50 93 ASN A O 1
ATOM 696 N N . LYS A 1 94 ? 30.130 -1.455 -28.355 1.00 92.25 94 LYS A N 1
ATOM 697 C CA . LYS A 1 94 ? 29.046 -1.243 -29.323 1.00 92.25 94 LYS A CA 1
ATOM 698 C C . LYS A 1 94 ? 28.272 -2.512 -29.691 1.00 92.25 94 LYS A C 1
ATOM 700 O O . LYS A 1 94 ? 27.864 -2.677 -30.843 1.00 92.25 94 LYS A O 1
ATOM 705 N N . VAL A 1 95 ? 28.166 -3.448 -28.754 1.00 90.94 95 VAL A N 1
ATOM 706 C CA . VAL A 1 95 ? 27.412 -4.700 -28.874 1.00 90.94 95 VAL A CA 1
ATOM 707 C C . VAL A 1 95 ? 26.644 -4.897 -27.565 1.00 90.94 95 VAL A C 1
ATOM 709 O O . VAL A 1 95 ? 27.280 -4.865 -26.517 1.00 90.94 95 VAL A O 1
ATOM 712 N N . PRO A 1 96 ? 25.332 -5.178 -27.612 1.00 94.19 96 PRO A N 1
ATOM 713 C CA . PRO A 1 96 ? 24.496 -5.303 -26.422 1.00 94.19 96 PRO A CA 1
ATOM 714 C C . PRO A 1 96 ? 24.603 -6.703 -25.796 1.00 94.19 96 PRO A C 1
ATOM 716 O O . PRO A 1 96 ? 23.605 -7.356 -25.507 1.00 94.19 96 PRO A O 1
ATOM 719 N N . ASP A 1 97 ? 25.819 -7.251 -25.656 1.00 92.62 97 ASP A N 1
ATOM 720 C CA . ASP A 1 97 ? 26.017 -8.567 -25.023 1.00 92.62 97 ASP A CA 1
ATOM 721 C C . ASP A 1 97 ? 26.031 -8.515 -23.486 1.00 92.62 97 ASP A C 1
ATOM 723 O O . ASP A 1 97 ? 26.051 -9.563 -22.830 1.00 92.62 97 ASP A O 1
ATOM 727 N N . ASP A 1 98 ? 26.010 -7.302 -22.940 1.00 93.56 98 ASP A N 1
ATOM 728 C CA . ASP A 1 98 ? 25.892 -6.950 -21.529 1.00 93.56 98 ASP A CA 1
ATOM 729 C C . ASP A 1 98 ? 24.957 -5.747 -21.306 1.00 93.56 98 ASP A C 1
ATOM 731 O O . ASP A 1 98 ? 25.208 -4.927 -20.414 1.00 93.56 98 ASP A O 1
ATOM 735 N N . ALA A 1 99 ? 23.910 -5.653 -22.131 1.00 96.38 99 ALA A N 1
ATOM 736 C CA . ALA A 1 99 ? 22.772 -4.778 -21.879 1.00 96.38 99 ALA A CA 1
ATOM 737 C C . ALA A 1 99 ? 22.117 -5.122 -20.530 1.00 96.38 99 ALA A C 1
ATOM 739 O O . ALA A 1 99 ? 22.212 -6.270 -20.070 1.00 96.38 99 ALA A O 1
ATOM 740 N N . LEU A 1 100 ? 21.518 -4.115 -19.895 1.00 95.25 100 LEU A N 1
ATOM 741 C CA . LEU A 1 100 ? 20.701 -4.300 -18.700 1.00 95.25 100 LEU A CA 1
ATOM 742 C C . LEU A 1 100 ? 19.392 -5.024 -19.068 1.00 95.25 100 LEU A C 1
ATOM 744 O O . LEU A 1 100 ? 18.964 -4.967 -20.216 1.00 95.25 100 LEU A O 1
ATOM 748 N N . ASP A 1 101 ? 18.877 -5.798 -18.122 1.00 96.56 101 ASP A N 1
ATOM 749 C CA . ASP A 1 101 ? 17.681 -6.648 -18.208 1.00 96.56 101 ASP A CA 1
ATOM 750 C C . ASP A 1 101 ? 17.205 -6.745 -16.752 1.00 96.56 101 ASP A C 1
ATOM 752 O O . ASP A 1 101 ? 17.743 -7.556 -15.980 1.00 96.56 101 ASP A O 1
ATOM 756 N N . THR A 1 102 ? 16.410 -5.754 -16.338 1.00 95.62 102 THR A N 1
ATOM 757 C CA . THR A 1 102 ? 16.053 -5.496 -14.934 1.00 95.62 102 THR A CA 1
ATOM 758 C C . THR A 1 102 ? 15.145 -6.601 -14.391 1.00 95.62 102 THR A C 1
ATOM 760 O O . THR A 1 102 ? 15.505 -7.233 -13.389 1.00 95.62 102 THR A O 1
ATOM 763 N N . ASP A 1 103 ? 14.063 -6.929 -15.097 1.00 95.94 103 ASP A N 1
ATOM 764 C CA . ASP A 1 103 ? 13.105 -7.970 -14.699 1.00 95.94 103 ASP A CA 1
ATOM 765 C C . ASP A 1 103 ? 13.601 -9.418 -14.967 1.00 95.94 103 ASP A C 1
ATOM 767 O O . ASP A 1 103 ? 13.159 -10.406 -14.354 1.00 95.94 103 ASP A O 1
ATOM 771 N N . GLY A 1 104 ? 14.607 -9.577 -15.834 1.00 96.62 104 GLY A N 1
ATOM 772 C CA . GLY A 1 104 ? 15.216 -10.859 -16.162 1.00 96.62 104 GLY A CA 1
ATOM 773 C C . GLY A 1 104 ? 14.377 -11.749 -17.086 1.00 96.62 104 GLY A C 1
ATOM 774 O O . GLY A 1 104 ? 14.592 -12.980 -17.086 1.00 96.62 104 GLY A O 1
ATOM 775 N N . ASP A 1 105 ? 13.429 -11.200 -17.849 1.00 96.94 105 ASP A N 1
ATOM 776 C CA . ASP A 1 105 ? 12.597 -11.949 -18.795 1.00 96.94 105 ASP A CA 1
ATOM 777 C C . ASP A 1 105 ? 13.361 -12.352 -20.079 1.00 96.94 105 ASP A C 1
ATOM 779 O O . ASP A 1 105 ? 13.023 -13.346 -20.755 1.00 96.94 105 ASP A O 1
ATOM 783 N N . GLY A 1 106 ? 14.488 -11.678 -20.331 1.00 95.94 106 GLY A N 1
ATOM 784 C CA . GLY A 1 106 ? 15.389 -11.889 -21.456 1.00 95.94 106 GLY A CA 1
ATOM 785 C C . GLY A 1 106 ? 15.206 -10.926 -22.632 1.00 95.94 106 GLY A C 1
ATOM 786 O O . GLY A 1 106 ? 15.847 -11.158 -23.672 1.00 95.94 106 GLY A O 1
ATOM 787 N N . ILE A 1 107 ? 14.359 -9.911 -22.494 1.00 96.25 107 ILE A N 1
ATOM 788 C CA . ILE A 1 107 ? 14.298 -8.691 -23.292 1.00 96.25 107 ILE A CA 1
ATOM 789 C C . ILE A 1 107 ? 15.113 -7.635 -22.523 1.00 96.25 107 ILE A C 1
ATOM 791 O O . ILE A 1 107 ? 14.866 -7.396 -21.355 1.00 96.25 107 ILE A O 1
ATOM 795 N N . PRO A 1 108 ? 16.194 -7.090 -23.104 1.00 97.06 108 PRO A N 1
ATOM 796 C CA . PRO A 1 108 ? 16.925 -6.006 -22.454 1.00 97.06 108 PRO A CA 1
ATOM 797 C C . PRO A 1 108 ? 16.084 -4.732 -22.395 1.00 97.06 108 PRO A C 1
ATOM 799 O O . PRO A 1 108 ? 15.367 -4.502 -23.363 1.00 97.06 108 PRO A O 1
ATOM 802 N N . ASN A 1 109 ? 16.311 -3.897 -21.378 1.00 96.44 109 ASN A N 1
ATOM 803 C CA . ASN A 1 109 ? 15.548 -2.671 -21.112 1.00 96.44 109 ASN A CA 1
ATOM 804 C C . ASN A 1 109 ? 15.279 -1.822 -22.360 1.00 96.44 109 ASN A C 1
ATOM 806 O O . ASN A 1 109 ? 14.141 -1.682 -22.744 1.00 96.44 109 ASN A O 1
ATOM 810 N N . TYR A 1 110 ? 16.325 -1.481 -23.129 1.00 96.38 110 TYR A N 1
ATOM 811 C CA . TYR A 1 110 ? 16.195 -0.706 -24.381 1.00 96.38 110 TYR A CA 1
ATOM 812 C C . TYR A 1 110 ? 15.348 -1.325 -25.513 1.00 96.38 110 TYR A C 1
ATOM 814 O O . TYR A 1 110 ? 15.373 -0.830 -26.640 1.00 96.38 110 TYR A O 1
ATOM 822 N N . LEU A 1 111 ? 14.747 -2.494 -25.292 1.00 97.44 111 LEU A N 1
ATOM 823 C CA . LEU A 1 111 ? 13.798 -3.155 -26.186 1.00 97.44 111 LEU A CA 1
ATOM 824 C C . LEU A 1 111 ? 12.534 -3.627 -25.441 1.00 97.44 111 LEU A C 1
ATOM 826 O O . LEU A 1 111 ? 11.759 -4.404 -26.026 1.00 97.44 111 LEU A O 1
ATOM 830 N N . ASP A 1 112 ? 12.371 -3.251 -24.175 1.00 97.50 112 ASP A N 1
ATOM 831 C CA . ASP A 1 112 ? 11.271 -3.607 -23.292 1.00 97.50 112 ASP A CA 1
ATOM 832 C C . ASP A 1 112 ? 10.454 -2.361 -22.946 1.00 97.50 112 ASP A C 1
ATOM 834 O O . ASP A 1 112 ? 10.976 -1.295 -22.699 1.00 97.50 112 ASP A O 1
ATOM 838 N N . ALA A 1 113 ? 9.132 -2.482 -22.949 1.00 95.75 113 ALA A N 1
ATOM 839 C CA . ALA A 1 113 ? 8.260 -1.337 -22.673 1.00 95.75 113 ALA A CA 1
ATOM 840 C C . ALA A 1 113 ? 7.809 -1.263 -21.199 1.00 95.75 113 ALA A C 1
ATOM 842 O O . ALA A 1 113 ? 6.901 -0.483 -20.886 1.00 95.75 113 ALA A O 1
ATOM 843 N N . ASP A 1 114 ? 8.326 -2.170 -20.369 1.00 95.50 114 ASP A N 1
ATOM 844 C CA . ASP A 1 114 ? 7.951 -2.480 -18.983 1.00 95.50 114 ASP A CA 1
ATOM 845 C C . ASP A 1 114 ? 9.199 -3.065 -18.289 1.00 95.50 114 ASP A C 1
ATOM 847 O O . ASP A 1 114 ? 9.327 -4.275 -18.112 1.00 95.50 114 ASP A O 1
ATOM 851 N N . ASP A 1 115 ? 10.177 -2.193 -18.040 1.00 95.56 115 ASP A N 1
ATOM 852 C CA . ASP A 1 115 ? 11.562 -2.530 -17.687 1.00 95.56 115 ASP A CA 1
ATOM 853 C C . ASP A 1 115 ? 11.729 -3.398 -16.425 1.00 95.56 115 ASP A C 1
ATOM 855 O O . ASP A 1 115 ? 12.610 -4.267 -16.370 1.00 95.56 115 ASP A O 1
ATOM 859 N N . ASP A 1 116 ? 10.933 -3.147 -15.389 1.00 94.62 116 ASP A N 1
ATOM 860 C CA . ASP A 1 116 ? 10.922 -3.896 -14.123 1.00 94.62 116 ASP A CA 1
ATOM 861 C C . ASP A 1 116 ? 9.882 -5.028 -14.098 1.00 94.62 116 ASP A C 1
ATOM 863 O O . ASP A 1 116 ? 9.951 -5.927 -13.248 1.00 94.62 116 ASP A O 1
ATOM 867 N N . GLY A 1 117 ? 8.983 -5.055 -15.084 1.00 94.81 117 GLY A N 1
ATOM 868 C CA . GLY A 1 117 ? 7.973 -6.084 -15.252 1.00 94.81 117 GLY A CA 1
ATOM 869 C C . GLY A 1 117 ? 6.876 -6.041 -14.187 1.00 94.81 117 GLY A C 1
ATOM 870 O O . GLY A 1 117 ? 6.226 -7.076 -13.947 1.00 94.81 117 GLY A O 1
ATOM 871 N N . ASP A 1 118 ? 6.659 -4.892 -13.542 1.00 91.44 118 ASP A N 1
ATOM 872 C CA . ASP A 1 118 ? 5.617 -4.706 -12.534 1.00 91.44 118 ASP A CA 1
ATOM 873 C C . ASP A 1 118 ? 4.206 -4.628 -13.174 1.00 91.44 118 ASP A C 1
ATOM 875 O O . ASP A 1 118 ? 3.191 -4.945 -12.539 1.00 91.44 118 ASP A O 1
ATOM 879 N N . GLY A 1 119 ? 4.133 -4.358 -14.486 1.00 91.50 119 GLY A N 1
ATOM 880 C CA . GLY A 1 119 ? 2.906 -4.265 -15.277 1.00 91.50 119 GLY A CA 1
ATOM 881 C C . GLY A 1 119 ? 2.423 -2.837 -15.558 1.00 91.50 119 GLY A C 1
ATOM 882 O O . GLY A 1 119 ? 1.374 -2.668 -16.213 1.00 91.50 119 GLY A O 1
ATOM 883 N N . ILE A 1 120 ? 3.146 -1.827 -15.088 1.00 90.12 120 ILE A N 1
ATOM 884 C CA . ILE A 1 120 ? 3.041 -0.422 -15.442 1.00 90.12 120 ILE A CA 1
ATOM 885 C C . ILE A 1 120 ? 4.062 -0.160 -16.562 1.00 90.12 120 ILE A C 1
ATOM 887 O O . ILE A 1 120 ? 5.245 -0.399 -16.431 1.00 90.12 120 ILE A O 1
ATOM 891 N N . PRO A 1 121 ? 3.612 0.311 -17.739 1.00 92.62 121 PRO A N 1
ATOM 892 C CA . PRO A 1 121 ? 4.558 0.607 -18.806 1.00 92.62 121 PRO A CA 1
ATOM 893 C C . PRO A 1 121 ? 5.484 1.761 -18.430 1.00 92.62 121 PRO A C 1
ATOM 895 O O . PRO A 1 121 ? 4.952 2.841 -18.136 1.00 92.62 121 PRO A O 1
ATOM 898 N N . THR A 1 122 ? 6.786 1.588 -18.660 1.00 92.81 122 THR A N 1
ATOM 899 C CA . THR A 1 122 ? 7.871 2.522 -18.323 1.00 92.81 122 THR A CA 1
ATOM 900 C C . THR A 1 122 ? 7.591 3.960 -18.763 1.00 92.81 122 THR A C 1
ATOM 902 O O . THR A 1 122 ? 7.841 4.909 -18.029 1.00 92.81 122 THR A O 1
ATOM 905 N N . GLN A 1 123 ? 6.908 4.183 -19.892 1.00 91.50 123 GLN A N 1
ATOM 906 C CA . GLN A 1 123 ? 6.436 5.519 -20.321 1.00 91.50 123 GLN A CA 1
ATOM 907 C C . GLN A 1 123 ? 5.557 6.277 -19.319 1.00 91.50 123 GLN A C 1
ATOM 909 O O . GLN A 1 123 ? 5.359 7.495 -19.456 1.00 91.50 123 GLN A O 1
ATOM 914 N N . ASN A 1 124 ? 4.960 5.576 -18.362 1.00 88.50 124 ASN A N 1
ATOM 915 C CA . ASN A 1 124 ? 4.124 6.156 -17.329 1.00 88.50 124 ASN A CA 1
ATOM 916 C C . ASN A 1 124 ? 4.949 6.508 -16.072 1.00 88.50 124 ASN A C 1
ATOM 918 O O . ASN A 1 124 ? 4.575 7.479 -15.413 1.00 88.50 124 ASN A O 1
ATOM 922 N N . GLU A 1 125 ? 6.091 5.853 -15.832 1.00 88.06 125 GLU A N 1
ATOM 923 C CA . GLU A 1 125 ? 7.068 6.136 -14.753 1.00 88.06 125 GLU A CA 1
ATOM 924 C C . GLU A 1 125 ? 8.210 7.075 -15.179 1.00 88.06 125 GLU A C 1
ATOM 926 O O . GLU A 1 125 ? 8.663 7.953 -14.435 1.00 88.06 125 GLU A O 1
ATOM 931 N N . ALA A 1 126 ? 8.585 7.021 -16.458 1.00 71.25 126 ALA A N 1
ATOM 932 C CA . ALA A 1 126 ? 9.655 7.787 -17.084 1.00 71.25 126 ALA A CA 1
ATOM 933 C C . ALA A 1 126 ? 9.542 9.329 -17.031 1.00 71.25 126 ALA A C 1
ATOM 935 O O . ALA A 1 126 ? 10.574 9.989 -17.235 1.00 71.25 126 ALA A O 1
ATOM 936 N N . PRO A 1 127 ? 8.402 10.007 -16.720 1.00 66.88 127 PRO A N 1
ATOM 937 C CA . PRO A 1 127 ? 8.431 11.447 -16.440 1.00 66.88 127 PRO A CA 1
ATOM 938 C C . PRO A 1 127 ? 9.453 11.845 -15.356 1.00 66.88 127 PRO A C 1
ATOM 940 O O . PRO A 1 127 ? 9.779 13.037 -15.245 1.00 66.88 127 PRO A O 1
ATOM 943 N N . LEU A 1 128 ? 9.953 10.860 -14.598 1.00 65.25 128 LEU A N 1
ATOM 944 C CA . LEU A 1 128 ? 10.824 10.969 -13.442 1.00 65.25 128 LEU A CA 1
ATOM 945 C C . LEU A 1 128 ? 12.131 10.157 -13.586 1.00 65.25 128 LEU A C 1
ATOM 947 O O . LEU A 1 128 ? 12.702 9.805 -12.574 1.00 65.25 128 LEU A O 1
ATOM 951 N N . ALA A 1 129 ? 12.673 9.941 -14.796 1.00 64.75 129 ALA A N 1
ATOM 952 C CA . ALA A 1 129 ? 13.823 9.051 -15.105 1.00 64.75 129 ALA A CA 1
ATOM 953 C C . ALA A 1 129 ? 15.160 9.216 -14.317 1.00 64.75 129 ALA A C 1
ATOM 955 O O . ALA A 1 129 ? 16.173 8.624 -14.677 1.00 64.75 129 ALA A O 1
ATOM 956 N N . LEU A 1 130 ? 15.238 10.074 -13.296 1.00 80.38 130 LEU A N 1
ATOM 957 C CA . LEU A 1 130 ? 16.360 10.172 -12.349 1.00 80.38 130 LEU A CA 1
ATOM 958 C C . LEU A 1 130 ? 15.893 10.157 -10.880 1.00 80.38 130 LEU A C 1
ATOM 960 O O . LEU A 1 130 ? 16.637 10.626 -10.013 1.00 80.38 130 LEU A O 1
ATOM 964 N N . GLN A 1 131 ? 14.650 9.759 -10.634 1.00 88.31 131 GLN A N 1
ATOM 965 C CA . GLN A 1 131 ? 14.078 9.581 -9.311 1.00 88.31 131 GLN A CA 1
ATOM 966 C C . GLN A 1 131 ? 14.425 8.180 -8.797 1.00 88.31 131 GLN A C 1
ATOM 968 O O . GLN A 1 131 ? 14.668 7.285 -9.597 1.00 88.31 131 GLN A O 1
ATOM 973 N N . ASP A 1 132 ? 14.626 8.120 -7.491 1.00 92.12 132 ASP A N 1
ATOM 974 C CA . ASP A 1 132 ? 15.117 6.999 -6.684 1.00 92.12 132 ASP A CA 1
ATOM 975 C C . ASP A 1 132 ? 14.534 7.311 -5.304 1.00 92.12 132 ASP A C 1
ATOM 977 O O . ASP A 1 132 ? 15.113 8.112 -4.550 1.00 92.12 132 ASP A O 1
ATOM 981 N N . SER A 1 133 ? 13.268 6.936 -5.118 1.00 91.94 133 SER A N 1
ATOM 982 C CA . SER A 1 133 ? 12.428 7.445 -4.031 1.00 91.94 133 SER A CA 1
ATOM 983 C C . SER A 1 133 ? 12.801 6.836 -2.678 1.00 91.94 133 SER A C 1
ATOM 985 O O . SER A 1 133 ? 12.858 7.575 -1.687 1.00 91.94 133 SER A O 1
ATOM 987 N N . ASP A 1 134 ? 13.205 5.567 -2.655 1.00 94.31 134 ASP A N 1
ATOM 988 C CA . ASP A 1 134 ? 13.678 4.854 -1.464 1.00 94.31 134 ASP A CA 1
ATOM 989 C C . ASP A 1 134 ? 15.200 5.022 -1.171 1.00 94.31 134 ASP A C 1
ATOM 991 O O . ASP A 1 134 ? 15.703 4.690 -0.086 1.00 94.31 134 ASP A O 1
ATOM 995 N N . GLU A 1 135 ? 15.944 5.645 -2.095 1.00 95.31 135 GLU A N 1
ATOM 996 C CA . GLU A 1 135 ? 17.399 5.852 -2.064 1.00 95.31 135 GLU A CA 1
ATOM 997 C C . GLU A 1 135 ? 18.239 4.547 -2.053 1.00 95.31 135 GLU A C 1
ATOM 999 O O . GLU A 1 135 ? 19.387 4.549 -1.552 1.00 95.31 135 GLU A O 1
ATOM 1004 N N . ASP A 1 136 ? 17.733 3.430 -2.585 1.00 95.00 136 ASP A N 1
ATOM 1005 C CA . ASP A 1 136 ? 18.472 2.165 -2.681 1.00 95.00 136 ASP A CA 1
ATOM 1006 C C . ASP A 1 136 ? 19.475 2.129 -3.856 1.00 95.00 136 ASP A C 1
ATOM 1008 O O . ASP A 1 136 ? 20.492 1.404 -3.817 1.00 95.00 136 ASP A O 1
ATOM 1012 N N . GLY A 1 137 ? 19.283 3.028 -4.827 1.00 92.94 137 GLY A N 1
ATOM 1013 C CA . GLY A 1 137 ? 20.119 3.214 -6.006 1.00 92.94 137 GLY A CA 1
ATOM 1014 C C . GLY A 1 137 ? 19.632 2.515 -7.278 1.00 92.94 137 GLY A C 1
ATOM 1015 O O . GLY A 1 137 ? 20.382 2.542 -8.269 1.00 92.94 137 GLY A O 1
ATOM 1016 N N . VAL A 1 138 ? 18.458 1.893 -7.251 1.00 92.50 138 VAL A N 1
ATOM 1017 C CA . VAL A 1 138 ? 17.588 1.626 -8.399 1.00 92.50 138 VAL A CA 1
ATOM 1018 C C . VAL A 1 138 ? 16.786 2.909 -8.678 1.00 92.50 138 VAL A C 1
ATOM 1020 O O . VAL A 1 138 ? 16.736 3.815 -7.856 1.00 92.50 138 VAL A O 1
ATOM 1023 N N . LEU A 1 139 ? 16.365 3.116 -9.923 1.00 92.38 139 LEU A N 1
ATOM 1024 C CA . LEU A 1 139 ? 15.541 4.280 -10.267 1.00 92.38 139 LEU A CA 1
ATOM 1025 C C . LEU A 1 139 ? 14.096 3.808 -10.305 1.00 92.38 139 LEU A C 1
ATOM 1027 O O . LEU A 1 139 ? 13.904 2.703 -10.784 1.00 92.38 139 LEU A O 1
ATOM 1031 N N . ASP A 1 140 ? 13.142 4.659 -9.937 1.00 91.69 140 ASP A N 1
ATOM 1032 C CA . ASP A 1 140 ? 11.713 4.313 -9.841 1.00 91.69 140 ASP A CA 1
ATOM 1033 C C . ASP A 1 140 ? 11.202 3.497 -11.056 1.00 91.69 140 ASP A C 1
ATOM 1035 O O . ASP A 1 140 ? 10.711 2.397 -10.928 1.00 91.69 140 ASP A O 1
ATOM 1039 N N . TYR A 1 141 ? 11.475 3.931 -12.294 1.00 91.38 141 TYR A N 1
ATOM 1040 C CA . TYR A 1 141 ? 11.041 3.197 -13.507 1.00 91.38 141 TYR A CA 1
ATOM 1041 C C . TYR A 1 141 ? 11.717 1.823 -13.755 1.00 91.38 141 TYR A C 1
ATOM 1043 O O . TYR A 1 141 ? 11.529 1.225 -14.813 1.00 91.38 141 TYR A O 1
ATOM 1051 N N . LEU A 1 142 ? 12.621 1.420 -12.862 1.00 94.00 142 LEU A N 1
ATOM 1052 C CA . LEU A 1 142 ? 13.350 0.153 -12.835 1.00 94.00 142 LEU A CA 1
ATOM 1053 C C . LEU A 1 142 ? 13.106 -0.599 -11.512 1.00 94.00 142 LEU A C 1
ATOM 1055 O O . LEU A 1 142 ? 13.844 -1.557 -11.241 1.00 94.00 142 LEU A O 1
ATOM 1059 N N . ASP A 1 143 ? 12.182 -0.127 -10.677 1.00 93.94 143 ASP A N 1
ATOM 1060 C CA . ASP A 1 143 ? 11.894 -0.632 -9.340 1.00 93.94 143 ASP A CA 1
ATOM 1061 C C . ASP A 1 143 ? 10.423 -1.051 -9.242 1.00 93.94 143 ASP A C 1
ATOM 1063 O O . ASP A 1 143 ? 9.532 -0.297 -9.602 1.00 93.94 143 ASP A O 1
ATOM 1067 N N . ASP A 1 144 ? 10.154 -2.261 -8.746 1.00 93.94 144 ASP A N 1
ATOM 1068 C CA . ASP A 1 144 ? 8.777 -2.753 -8.604 1.00 93.94 144 ASP A CA 1
ATOM 1069 C C . ASP A 1 144 ? 8.070 -2.232 -7.332 1.00 93.94 144 ASP A C 1
ATOM 1071 O O . ASP A 1 144 ? 6.892 -2.539 -7.104 1.00 93.94 144 ASP A O 1
ATOM 1075 N N . ASP A 1 145 ? 8.802 -1.482 -6.503 1.00 94.75 145 ASP A N 1
ATOM 1076 C CA . ASP A 1 145 ? 8.442 -0.961 -5.180 1.00 94.75 145 ASP A CA 1
ATOM 1077 C C . ASP A 1 145 ? 9.168 0.387 -4.956 1.00 94.75 145 ASP A C 1
ATOM 1079 O O . ASP A 1 145 ? 10.176 0.460 -4.252 1.00 94.75 145 ASP A O 1
ATOM 1083 N N . ASP A 1 146 ? 8.690 1.443 -5.629 1.00 93.62 146 ASP A N 1
ATOM 1084 C CA . ASP A 1 146 ? 9.351 2.757 -5.747 1.00 93.62 146 ASP A CA 1
ATOM 1085 C C . ASP A 1 146 ? 9.827 3.364 -4.409 1.00 93.62 146 ASP A C 1
ATOM 1087 O O . ASP A 1 146 ? 10.868 4.032 -4.354 1.00 93.62 146 ASP A O 1
ATOM 1091 N N . ASP A 1 147 ? 9.057 3.210 -3.331 1.00 94.25 147 ASP A N 1
ATOM 1092 C CA . ASP A 1 147 ? 9.353 3.789 -2.016 1.00 94.25 147 ASP A CA 1
ATOM 1093 C C . ASP A 1 147 ? 9.938 2.790 -1.002 1.00 94.25 147 ASP A C 1
ATOM 1095 O O . ASP A 1 147 ? 10.385 3.190 0.087 1.00 94.25 147 ASP A O 1
ATOM 1099 N N . GLY A 1 148 ? 10.032 1.519 -1.397 1.00 95.50 148 GLY A N 1
ATOM 1100 C CA . GLY A 1 148 ? 10.688 0.450 -0.663 1.00 95.50 148 GLY A CA 1
ATOM 1101 C C . GLY A 1 148 ? 9.975 0.071 0.633 1.00 95.50 148 GLY A C 1
ATOM 1102 O O . GLY A 1 148 ? 10.629 -0.410 1.580 1.00 95.50 148 GLY A O 1
ATOM 1103 N N . ASP A 1 149 ? 8.668 0.313 0.725 1.00 94.31 149 ASP A N 1
ATOM 1104 C CA . ASP A 1 149 ? 7.859 -0.025 1.892 1.00 94.31 149 ASP A CA 1
ATOM 1105 C C . ASP A 1 149 ? 7.473 -1.525 1.918 1.00 94.31 149 ASP A C 1
ATOM 1107 O O . ASP A 1 149 ? 7.246 -2.098 2.995 1.00 94.31 149 ASP A O 1
ATOM 1111 N N . GLY A 1 150 ? 7.557 -2.200 0.761 1.00 93.75 150 GLY A N 1
ATOM 1112 C CA . GLY A 1 150 ? 7.247 -3.612 0.536 1.00 93.75 150 GLY A CA 1
ATOM 1113 C C . GLY A 1 150 ? 5.850 -3.894 -0.032 1.00 93.75 150 GLY A C 1
ATOM 1114 O O . GLY A 1 150 ? 5.444 -5.072 -0.084 1.00 93.75 150 GLY A O 1
ATOM 1115 N N . VAL A 1 151 ? 5.124 -2.860 -0.445 1.00 93.81 151 VAL A N 1
ATOM 1116 C CA . VAL A 1 151 ? 3.900 -2.885 -1.240 1.00 93.81 151 VAL A CA 1
ATOM 1117 C C . VAL A 1 151 ? 4.275 -2.549 -2.689 1.00 93.81 151 VAL A C 1
ATOM 1119 O O . VAL A 1 151 ? 4.856 -1.515 -2.961 1.00 93.81 151 VAL A O 1
ATOM 1122 N N . PRO A 1 152 ? 3.981 -3.425 -3.668 1.00 93.88 152 PRO A N 1
ATOM 1123 C CA . PRO A 1 152 ? 4.356 -3.134 -5.048 1.00 93.88 152 PRO A CA 1
ATOM 1124 C C . PRO A 1 152 ? 3.628 -1.902 -5.587 1.00 93.88 152 PRO A C 1
ATOM 1126 O O . PRO A 1 152 ? 2.401 -1.825 -5.459 1.00 93.88 152 PRO A O 1
ATOM 1129 N N . THR A 1 153 ? 4.329 -1.054 -6.334 1.00 92.56 153 THR A N 1
ATOM 1130 C CA . THR A 1 153 ? 3.803 0.202 -6.893 1.00 92.56 153 THR A CA 1
ATOM 1131 C C . THR A 1 153 ? 2.492 0.005 -7.668 1.00 92.56 153 THR A C 1
ATOM 1133 O O . THR A 1 153 ? 1.538 0.778 -7.531 1.00 92.56 153 THR A O 1
ATOM 1136 N N . LEU A 1 154 ? 2.343 -1.091 -8.427 1.00 91.50 154 LEU A N 1
ATOM 1137 C CA . LEU A 1 154 ? 1.083 -1.439 -9.104 1.00 91.50 154 LEU A CA 1
ATOM 1138 C C . LEU A 1 154 ? -0.144 -1.532 -8.166 1.00 91.50 154 LEU A C 1
ATOM 1140 O O . LEU A 1 154 ? -1.269 -1.241 -8.599 1.00 91.50 154 LEU A O 1
ATOM 1144 N N . VAL A 1 155 ? 0.036 -1.981 -6.921 1.00 89.69 155 VAL A N 1
ATOM 1145 C CA . VAL A 1 155 ? -1.036 -2.119 -5.918 1.00 89.69 155 VAL A CA 1
ATOM 1146 C C . VAL A 1 155 ? -1.507 -0.752 -5.428 1.00 89.69 155 VAL A C 1
ATOM 1148 O O . VAL A 1 155 ? -2.717 -0.544 -5.300 1.00 89.69 155 VAL A O 1
ATOM 1151 N N . GLU A 1 156 ? -0.599 0.207 -5.288 1.00 90.56 156 GLU A N 1
ATOM 1152 C CA . GLU A 1 156 ? -0.851 1.586 -4.831 1.00 90.56 156 GLU A CA 1
ATOM 1153 C C . GLU A 1 156 ? -1.382 2.475 -5.962 1.00 90.56 156 GLU A C 1
ATOM 1155 O O . GLU A 1 156 ? -1.151 3.678 -6.075 1.00 90.56 156 GLU A O 1
ATOM 1160 N N . ASN A 1 157 ? -2.161 1.856 -6.849 1.00 84.06 157 ASN A N 1
ATOM 1161 C CA . ASN A 1 157 ? -2.691 2.440 -8.071 1.00 84.06 157 ASN A CA 1
ATOM 1162 C C . ASN A 1 157 ? -1.612 2.878 -9.078 1.00 84.06 157 ASN A C 1
ATOM 1164 O O . ASN A 1 157 ? -1.932 3.643 -10.002 1.00 84.06 157 ASN A O 1
ATOM 1168 N N . GLY A 1 158 ? -0.385 2.363 -8.963 1.00 80.19 158 GLY A N 1
ATOM 1169 C CA . GLY A 1 158 ? 0.743 2.726 -9.813 1.00 80.19 158 GLY A CA 1
ATOM 1170 C C . GLY A 1 158 ? 1.009 4.224 -9.787 1.00 80.19 158 GLY A C 1
ATOM 1171 O O . GLY A 1 158 ? 0.693 4.921 -8.834 1.00 80.19 158 GLY A O 1
ATOM 1172 N N . VAL A 1 159 ? 1.424 4.785 -10.920 1.00 75.94 159 VAL A N 1
ATOM 1173 C CA . VAL A 1 159 ? 1.746 6.222 -11.049 1.00 75.94 159 VAL A CA 1
ATOM 1174 C C . VAL A 1 159 ? 0.554 7.201 -11.049 1.00 75.94 159 VAL A C 1
ATOM 1176 O O . VAL A 1 159 ? 0.589 8.277 -11.674 1.00 75.94 159 VAL A O 1
ATOM 1179 N N . THR A 1 160 ? -0.575 6.852 -10.432 1.00 79.00 160 THR A N 1
ATOM 1180 C CA . THR A 1 160 ? -1.666 7.822 -10.278 1.00 79.00 160 THR A CA 1
ATOM 1181 C C . THR A 1 160 ? -1.323 8.861 -9.213 1.00 79.00 160 THR A C 1
ATOM 1183 O O . THR A 1 160 ? -0.634 8.591 -8.249 1.00 79.00 160 THR A O 1
ATOM 1186 N N . LEU A 1 161 ? -1.835 10.089 -9.360 1.00 81.25 161 LEU A N 1
ATOM 1187 C CA . LEU A 1 161 ? -1.701 11.127 -8.323 1.00 81.25 161 LEU A CA 1
ATOM 1188 C C . LEU A 1 161 ? -2.719 10.925 -7.185 1.00 81.25 161 LEU A C 1
ATOM 1190 O O . LEU A 1 161 ? -3.323 11.909 -6.740 1.00 81.25 161 LEU A O 1
ATOM 1194 N N . GLN A 1 162 ? -3.012 9.670 -6.830 1.00 91.00 162 GLN A N 1
ATOM 1195 C CA . GLN A 1 162 ? -3.690 9.382 -5.572 1.00 91.00 162 GLN A CA 1
ATOM 1196 C C . GLN A 1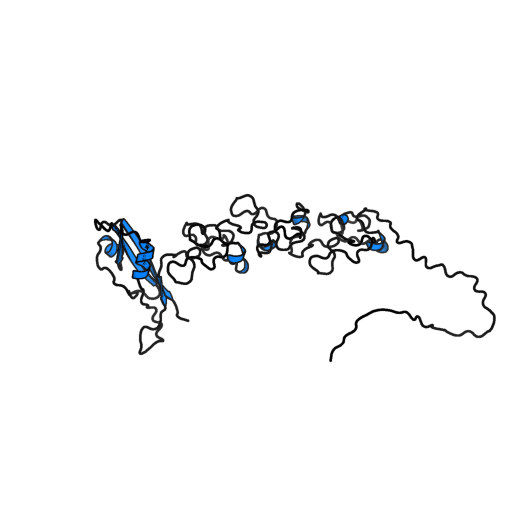 162 ? -2.746 9.776 -4.429 1.00 91.00 162 GLN A C 1
ATOM 1198 O O . GLN A 1 162 ? -1.545 9.847 -4.648 1.00 91.00 162 GLN A O 1
ATOM 1203 N N . ASN A 1 163 ? -3.318 10.261 -3.338 1.00 93.12 163 ASN A N 1
ATOM 1204 C CA . ASN A 1 163 ? -2.621 10.884 -2.211 1.00 93.12 163 ASN A CA 1
ATOM 1205 C C . ASN A 1 163 ? -3.677 10.944 -1.106 1.00 93.12 163 ASN A C 1
ATOM 1207 O O . ASN A 1 163 ? -4.448 11.918 -1.026 1.00 93.12 163 ASN A O 1
ATOM 1211 N N . SER A 1 164 ? -3.830 9.823 -0.410 1.00 94.50 164 SER A N 1
ATOM 1212 C CA . SER A 1 164 ? -4.959 9.526 0.477 1.00 94.50 164 SER A CA 1
ATOM 1213 C C . SER A 1 164 ? -4.995 10.493 1.661 1.00 94.50 164 SER A C 1
ATOM 1215 O O . SER A 1 164 ? -6.016 11.150 1.908 1.00 94.50 164 SER A O 1
ATOM 1217 N N . ASP A 1 165 ? -3.832 10.780 2.230 1.00 95.19 165 ASP A N 1
ATOM 1218 C CA . ASP A 1 165 ? -3.629 11.718 3.335 1.00 95.19 165 ASP A CA 1
ATOM 1219 C C . ASP A 1 165 ? -3.667 13.231 2.960 1.00 95.19 165 ASP A C 1
ATOM 1221 O O . ASP A 1 165 ? -3.848 14.133 3.789 1.00 95.19 165 ASP A O 1
ATOM 1225 N N . ASN A 1 166 ? -3.562 13.550 1.667 1.00 95.19 166 ASN A N 1
ATOM 1226 C CA . ASN A 1 166 ? -3.413 14.900 1.118 1.00 95.19 166 ASN A CA 1
ATOM 1227 C C . ASN A 1 166 ? -2.122 15.692 1.487 1.00 95.19 166 ASN A C 1
ATOM 1229 O O . ASN A 1 166 ? -2.161 16.941 1.443 1.00 95.19 166 ASN A O 1
ATOM 1233 N N . ASP A 1 167 ? -0.990 15.065 1.834 1.00 94.81 167 ASP A N 1
ATOM 1234 C CA . ASP A 1 167 ? 0.274 15.768 2.136 1.00 94.81 167 ASP A CA 1
ATOM 1235 C C . ASP A 1 167 ? 1.071 16.242 0.900 1.00 94.81 167 ASP A C 1
ATOM 1237 O O . ASP A 1 167 ? 1.841 17.217 0.980 1.00 94.81 167 ASP A O 1
ATOM 1241 N N . GLY A 1 168 ? 0.787 15.666 -0.271 1.00 92.25 168 GLY A N 1
ATOM 1242 C CA . GLY A 1 168 ? 1.425 15.969 -1.546 1.00 92.25 168 GLY A CA 1
ATOM 1243 C C . GLY A 1 168 ? 2.443 14.938 -2.043 1.00 92.25 168 GLY A C 1
ATOM 1244 O O . GLY A 1 168 ? 3.010 15.195 -3.115 1.00 92.25 168 GLY A O 1
ATOM 1245 N N . THR A 1 169 ? 2.652 13.844 -1.317 1.00 91.75 169 THR A N 1
ATOM 1246 C CA . THR A 1 169 ? 3.370 12.630 -1.720 1.00 91.75 169 THR A CA 1
ATOM 1247 C C . THR A 1 169 ? 2.342 11.637 -2.266 1.00 91.75 169 THR A C 1
ATOM 1249 O O . THR A 1 169 ? 1.379 11.327 -1.581 1.00 91.75 169 THR A O 1
ATOM 1252 N N . PRO A 1 170 ? 2.395 11.254 -3.550 1.00 92.81 170 PRO A N 1
ATOM 1253 C CA . PRO A 1 170 ? 1.472 10.245 -4.054 1.00 92.81 170 PRO A CA 1
ATOM 1254 C C . PRO A 1 170 ? 1.621 8.912 -3.320 1.00 92.81 170 PRO A C 1
ATOM 1256 O O . PRO A 1 170 ? 2.748 8.609 -2.961 1.00 92.81 170 PRO A O 1
ATOM 1259 N N . ASP A 1 171 ? 0.530 8.151 -3.208 1.00 94.38 171 ASP A N 1
ATOM 1260 C CA . ASP A 1 171 ? 0.467 6.868 -2.480 1.00 94.38 171 ASP A CA 1
ATOM 1261 C C . ASP A 1 171 ? 1.636 5.933 -2.853 1.00 94.38 171 ASP A C 1
ATOM 1263 O O . ASP A 1 171 ? 2.470 5.610 -2.032 1.00 94.38 171 ASP A O 1
ATOM 1267 N N . TYR A 1 172 ? 1.850 5.680 -4.149 1.00 92.69 172 TYR A N 1
ATOM 1268 C CA . TYR A 1 172 ? 2.969 4.853 -4.636 1.00 92.69 172 TYR A CA 1
ATOM 1269 C C . TYR A 1 172 ? 4.399 5.345 -4.303 1.00 92.69 172 TYR A C 1
ATOM 1271 O O . TYR A 1 172 ? 5.371 4.748 -4.751 1.00 92.69 172 TYR A O 1
ATOM 1279 N N . LEU A 1 173 ? 4.536 6.500 -3.642 1.00 93.38 173 LEU A N 1
ATOM 1280 C CA . LEU A 1 173 ? 5.788 7.094 -3.165 1.00 93.38 173 LEU A CA 1
ATOM 1281 C C . LEU A 1 173 ? 5.754 7.381 -1.646 1.00 93.38 173 LEU A C 1
ATOM 1283 O O . LEU A 1 173 ? 6.600 8.155 -1.168 1.00 93.38 173 LEU A O 1
ATOM 1287 N N . ASP A 1 174 ? 4.744 6.887 -0.928 1.00 95.12 174 ASP A N 1
ATOM 1288 C CA . ASP A 1 174 ? 4.486 7.149 0.485 1.00 95.12 174 ASP A CA 1
ATOM 1289 C C . ASP A 1 174 ? 4.323 5.853 1.292 1.00 95.12 174 ASP A C 1
ATOM 1291 O O . ASP A 1 174 ? 3.332 5.146 1.200 1.00 95.12 174 ASP A O 1
ATOM 1295 N N . THR A 1 175 ? 5.264 5.616 2.204 1.00 96.00 175 THR A N 1
ATOM 1296 C CA . THR A 1 175 ? 5.327 4.382 3.005 1.00 96.00 175 THR A CA 1
ATOM 1297 C C . THR A 1 175 ? 4.164 4.211 4.004 1.00 96.00 175 THR A C 1
ATOM 1299 O O . THR A 1 175 ? 4.110 3.222 4.738 1.00 96.00 175 THR A O 1
ATOM 1302 N N . ASP A 1 176 ? 3.345 5.254 4.153 1.00 96.62 176 ASP A N 1
ATOM 1303 C CA . ASP A 1 176 ? 2.201 5.391 5.062 1.00 96.62 176 ASP A CA 1
ATOM 1304 C C . ASP A 1 176 ? 1.140 6.239 4.332 1.00 96.62 176 ASP A C 1
ATOM 1306 O O . ASP A 1 176 ? 1.072 7.463 4.483 1.00 96.62 176 ASP A O 1
ATOM 1310 N N . ASP A 1 177 ? 0.388 5.576 3.451 1.00 96.06 177 ASP A N 1
ATOM 1311 C CA . ASP A 1 177 ? -0.474 6.164 2.412 1.00 96.06 177 ASP A CA 1
ATOM 1312 C C . ASP A 1 177 ? -1.509 7.181 2.943 1.00 96.06 177 ASP A C 1
ATOM 1314 O O . ASP A 1 177 ? -1.836 8.191 2.293 1.00 96.06 177 ASP A O 1
ATOM 1318 N N . ASP A 1 178 ? -2.062 6.927 4.128 1.00 96.62 178 ASP A N 1
ATOM 1319 C CA . ASP A 1 178 ? -3.035 7.790 4.802 1.00 96.62 178 ASP A CA 1
ATOM 1320 C C . ASP A 1 178 ? -2.456 8.569 6.000 1.00 96.62 178 ASP A C 1
ATOM 1322 O O . ASP A 1 178 ? -3.116 9.480 6.527 1.00 96.62 178 ASP A O 1
ATOM 1326 N N . ASN A 1 179 ? -1.184 8.325 6.335 1.00 96.62 179 ASN A N 1
ATOM 1327 C CA . ASN A 1 179 ? -0.435 8.956 7.415 1.00 96.62 179 ASN A CA 1
ATOM 1328 C C . ASN A 1 179 ? -1.099 8.788 8.794 1.00 96.62 179 ASN A C 1
ATOM 1330 O O . ASN A 1 179 ? -1.055 9.701 9.642 1.00 96.62 179 ASN A O 1
ATOM 1334 N N . ASP A 1 180 ? -1.708 7.628 9.029 1.00 96.50 180 ASP A N 1
ATOM 1335 C CA . ASP A 1 180 ? -2.367 7.271 10.281 1.00 96.50 180 ASP A CA 1
ATOM 1336 C C . ASP A 1 180 ? -1.404 6.679 11.339 1.00 96.50 180 ASP A C 1
ATOM 1338 O O . ASP A 1 180 ? -1.735 6.576 12.531 1.00 96.50 180 ASP A O 1
ATOM 1342 N N . GLY A 1 181 ? -0.162 6.395 10.932 1.00 95.00 181 GLY A N 1
ATOM 1343 C CA . GLY A 1 181 ? 0.919 5.910 11.782 1.00 95.00 181 GLY A CA 1
ATOM 1344 C C . GLY A 1 181 ? 1.145 4.398 11.746 1.00 95.00 181 GLY A C 1
ATOM 1345 O O . GLY A 1 181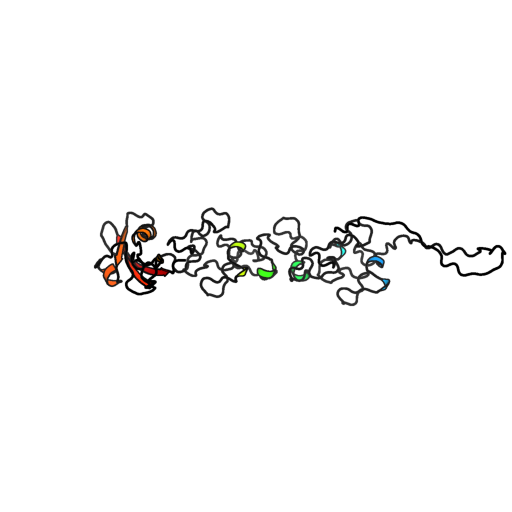 ? 2.081 3.933 12.412 1.00 95.00 181 GLY A O 1
ATOM 1346 N N . VAL A 1 182 ? 0.346 3.641 10.998 1.00 97.44 182 VAL A N 1
ATOM 1347 C CA . VAL A 1 182 ? 0.631 2.258 10.609 1.00 97.44 182 VAL A CA 1
ATOM 1348 C C . VAL A 1 182 ? 1.181 2.271 9.179 1.00 97.44 182 VAL A C 1
ATOM 1350 O O . VAL A 1 182 ? 0.647 2.938 8.320 1.00 97.44 182 VAL A O 1
ATOM 1353 N N . LEU A 1 183 ? 2.291 1.572 8.905 1.00 97.19 183 LEU A N 1
ATOM 1354 C CA . LEU A 1 183 ? 2.800 1.520 7.520 1.00 97.19 183 LEU A CA 1
ATOM 1355 C C . LEU A 1 183 ? 1.891 0.654 6.640 1.00 97.19 183 LEU A C 1
ATOM 1357 O O . LEU A 1 183 ? 1.520 -0.444 7.081 1.00 97.19 183 LEU A O 1
ATOM 1361 N N . THR A 1 184 ? 1.710 1.055 5.379 1.00 96.25 184 THR A N 1
ATOM 1362 C CA . THR A 1 184 ? 0.851 0.426 4.356 1.00 96.25 184 THR A CA 1
ATOM 1363 C C . THR A 1 184 ? 1.031 -1.101 4.295 1.00 96.25 184 THR A C 1
ATOM 1365 O O . THR A 1 184 ? 0.072 -1.889 4.281 1.00 96.25 184 THR A O 1
ATOM 1368 N N . ILE A 1 185 ? 2.281 -1.586 4.366 1.00 95.88 185 ILE A N 1
ATOM 1369 C CA . ILE A 1 185 ? 2.602 -3.027 4.380 1.00 95.88 185 ILE A CA 1
ATOM 1370 C C . ILE A 1 185 ? 1.917 -3.833 5.512 1.00 95.88 185 ILE A C 1
ATOM 1372 O O . ILE A 1 185 ? 1.747 -5.056 5.398 1.00 95.88 185 ILE A O 1
ATOM 1376 N N . TYR A 1 186 ? 1.538 -3.206 6.627 1.00 96.25 186 TYR A N 1
ATOM 1377 C CA . TYR A 1 186 ? 0.941 -3.878 7.788 1.00 96.25 186 TYR A CA 1
ATOM 1378 C C . TYR A 1 186 ? -0.587 -3.866 7.820 1.00 96.25 186 TYR A C 1
ATOM 1380 O O . TYR A 1 186 ? -1.165 -4.551 8.668 1.00 96.25 186 TYR A O 1
ATOM 1388 N N . GLU A 1 187 ? -1.229 -3.210 6.862 1.00 95.00 187 GLU A N 1
ATOM 1389 C CA . GLU A 1 187 ? -2.672 -2.933 6.876 1.00 95.00 187 GLU A CA 1
ATOM 1390 C C . GLU A 1 187 ? -3.474 -3.857 5.952 1.00 95.00 187 GLU A C 1
ATOM 1392 O O . GLU A 1 187 ? -4.655 -3.673 5.669 1.00 95.00 187 GLU A O 1
ATOM 1397 N N . GLY A 1 188 ? -2.839 -4.941 5.505 1.00 91.31 188 GLY A N 1
ATOM 1398 C CA . GLY A 1 188 ? -3.534 -6.020 4.812 1.00 91.31 188 GLY A CA 1
ATOM 1399 C C . GLY A 1 188 ? -3.897 -5.700 3.362 1.00 91.31 188 GLY A C 1
ATOM 1400 O O . GLY A 1 188 ? -4.911 -6.208 2.878 1.00 91.31 188 GLY A O 1
ATOM 1401 N N . TYR A 1 189 ? -3.049 -4.948 2.647 1.00 90.00 189 TYR A N 1
ATOM 1402 C CA . TYR A 1 189 ? -3.239 -4.621 1.226 1.00 90.00 189 TYR A CA 1
ATOM 1403 C C . TYR A 1 189 ? -3.560 -5.851 0.346 1.00 90.00 189 TYR A C 1
ATOM 1405 O O . TYR A 1 189 ? -4.407 -5.783 -0.544 1.00 90.00 189 TYR A O 1
ATOM 1413 N N . GLU A 1 190 ? -2.945 -7.018 0.609 1.00 89.69 190 GLU A N 1
ATOM 1414 C CA . GLU A 1 190 ? -3.187 -8.248 -0.171 1.00 89.69 190 GLU A CA 1
ATOM 1415 C C . GLU A 1 190 ? -4.619 -8.792 -0.020 1.00 89.69 190 GLU A C 1
ATOM 1417 O O . GLU A 1 190 ? -5.124 -9.485 -0.912 1.00 89.69 190 GLU A O 1
ATOM 1422 N N . ASP A 1 191 ? -5.252 -8.529 1.125 1.00 90.88 191 ASP A N 1
ATOM 1423 C CA . ASP A 1 191 ? -6.578 -9.035 1.472 1.00 90.88 191 ASP A CA 1
ATOM 1424 C C . ASP A 1 191 ? -7.697 -8.028 1.139 1.00 90.88 191 ASP A C 1
ATOM 1426 O O . ASP A 1 191 ? -8.869 -8.374 1.320 1.00 90.88 191 ASP A O 1
ATOM 1430 N N . GLU A 1 192 ? -7.355 -6.846 0.593 1.00 90.44 192 GLU A N 1
ATOM 1431 C CA . GLU A 1 192 ? -8.279 -5.721 0.355 1.00 90.44 192 GLU A CA 1
ATOM 1432 C C . GLU A 1 192 ? -9.128 -5.455 1.614 1.00 90.44 192 GLU A C 1
ATOM 1434 O O . GLU A 1 192 ? -10.363 -5.471 1.557 1.00 90.44 192 GLU A O 1
ATOM 1439 N N . LEU A 1 193 ? -8.464 -5.329 2.771 1.00 93.25 193 LEU A N 1
ATOM 1440 C CA . LEU A 1 193 ? -9.142 -5.129 4.048 1.00 93.25 193 LEU A CA 1
ATOM 1441 C C . LEU A 1 193 ? -9.856 -3.766 4.061 1.00 93.25 193 LEU A C 1
ATOM 1443 O O . LEU A 1 193 ? -9.295 -2.769 3.625 1.00 93.25 193 LEU A O 1
ATOM 1447 N N . ASP A 1 194 ? -11.111 -3.784 4.502 1.00 95.12 194 ASP A N 1
ATOM 1448 C CA . ASP A 1 194 ? -12.026 -2.643 4.648 1.00 95.12 194 ASP A CA 1
ATOM 1449 C C . ASP A 1 194 ? -12.845 -2.953 5.908 1.00 95.12 194 ASP A C 1
ATOM 1451 O O . ASP A 1 194 ? -13.802 -3.742 5.870 1.00 95.12 194 ASP A O 1
ATOM 1455 N N . THR A 1 195 ? -12.339 -2.501 7.054 1.00 94.56 195 THR A N 1
ATOM 1456 C CA . THR A 1 195 ? -12.792 -2.938 8.381 1.00 94.56 195 THR A CA 1
ATOM 1457 C C . THR A 1 195 ? -14.187 -2.403 8.711 1.00 94.56 195 THR A C 1
ATOM 1459 O O . THR A 1 195 ? -15.015 -3.144 9.264 1.00 94.56 195 THR A O 1
ATOM 1462 N N . ASP A 1 196 ? -14.498 -1.171 8.313 1.00 93.88 196 ASP A N 1
ATOM 1463 C CA . ASP A 1 196 ? -15.779 -0.520 8.590 1.00 93.88 196 ASP A CA 1
ATOM 1464 C C . ASP A 1 196 ? -16.831 -0.665 7.453 1.00 93.88 196 ASP A C 1
ATOM 1466 O O . ASP A 1 196 ? -18.024 -0.368 7.638 1.00 93.88 196 ASP A O 1
ATOM 1470 N N . GLU A 1 197 ? -16.431 -1.245 6.314 1.00 95.75 197 GLU A N 1
ATOM 1471 C CA . GLU A 1 197 ? -17.213 -1.443 5.087 1.00 95.75 197 GLU A CA 1
ATOM 1472 C C . GLU A 1 197 ? -17.690 -0.129 4.420 1.00 95.75 197 GLU A C 1
ATOM 1474 O O . GLU A 1 197 ? -18.757 -0.107 3.767 1.00 95.75 197 GLU A O 1
ATOM 1479 N N . ASP A 1 198 ? -16.963 0.983 4.572 1.00 95.31 198 ASP A N 1
ATOM 1480 C CA . ASP A 1 198 ? -17.300 2.259 3.931 1.00 95.31 198 ASP A CA 1
ATOM 1481 C C . ASP A 1 198 ? -16.876 2.338 2.448 1.00 95.31 198 ASP A C 1
ATOM 1483 O O . ASP A 1 198 ? -17.487 3.082 1.650 1.00 95.31 198 ASP A O 1
ATOM 1487 N N . GLY A 1 199 ? -15.957 1.455 2.045 1.00 94.94 199 GLY A N 1
ATOM 1488 C CA . GLY A 1 199 ? -15.439 1.302 0.692 1.00 94.94 199 GLY A CA 1
ATOM 1489 C C . GLY A 1 199 ? -14.112 2.009 0.416 1.00 94.94 199 GLY A C 1
ATOM 1490 O O . GLY A 1 199 ? -13.732 2.071 -0.763 1.00 94.94 199 GLY A O 1
ATOM 1491 N N . ILE A 1 200 ? -13.462 2.557 1.438 1.00 94.31 200 ILE A N 1
ATOM 1492 C CA . ILE A 1 200 ? -12.035 2.871 1.477 1.00 94.31 200 ILE A CA 1
ATOM 1493 C C . ILE A 1 200 ? -11.330 1.649 2.098 1.00 94.31 200 ILE A C 1
ATOM 1495 O O . ILE A 1 200 ? -11.916 0.931 2.898 1.00 94.31 200 ILE A O 1
ATOM 1499 N N . LEU A 1 201 ? -10.152 1.293 1.585 1.00 95.50 201 LEU A N 1
ATOM 1500 C CA . LEU A 1 201 ? -9.385 0.177 2.151 1.00 95.50 201 LEU A CA 1
ATOM 1501 C C . LEU A 1 201 ? -8.568 0.708 3.321 1.00 95.50 201 LEU A C 1
ATOM 1503 O O . LEU A 1 201 ? -8.197 1.872 3.265 1.00 95.50 201 LEU A O 1
ATOM 1507 N N . ASN A 1 202 ? -8.263 -0.149 4.293 1.00 95.94 202 ASN A N 1
ATOM 1508 C CA . ASN A 1 202 ? -7.600 0.249 5.533 1.00 95.94 202 ASN A CA 1
ATOM 1509 C C . ASN A 1 202 ? -6.334 1.079 5.301 1.00 95.94 202 ASN A C 1
ATOM 1511 O O . ASN A 1 202 ? -6.281 2.216 5.714 1.00 95.94 202 ASN A O 1
ATOM 1515 N N . TYR A 1 203 ? -5.424 0.592 4.453 1.00 95.50 203 TYR A N 1
ATOM 1516 C CA . TYR A 1 203 ? -4.198 1.313 4.078 1.00 95.50 203 TYR A CA 1
ATOM 1517 C C . TYR A 1 203 ? -4.405 2.658 3.343 1.00 95.50 203 TYR A C 1
ATOM 1519 O O . TYR A 1 203 ? -3.459 3.246 2.843 1.00 95.50 203 TYR A O 1
ATOM 1527 N N . LEU A 1 204 ? -5.647 3.103 3.142 1.00 95.75 204 LEU A N 1
ATOM 1528 C CA . LEU A 1 204 ? -6.020 4.372 2.513 1.00 95.75 204 LEU A CA 1
ATOM 1529 C C . LEU A 1 204 ? -7.015 5.163 3.391 1.00 95.75 204 LEU A C 1
ATOM 1531 O O . LEU A 1 204 ? -7.600 6.141 2.894 1.00 95.75 204 LEU A O 1
ATOM 1535 N N . ASP A 1 205 ? -7.285 4.714 4.619 1.00 96.88 205 ASP A N 1
ATOM 1536 C CA . ASP A 1 205 ? -8.325 5.207 5.520 1.00 96.88 205 ASP A CA 1
ATOM 1537 C C . ASP A 1 205 ? -7.777 5.584 6.905 1.00 96.88 205 ASP A C 1
ATOM 1539 O O . ASP A 1 205 ? -7.555 4.747 7.770 1.00 96.88 205 ASP A O 1
ATOM 1543 N N . ASP A 1 206 ? -7.733 6.890 7.188 1.00 97.12 206 ASP A N 1
ATOM 1544 C CA . ASP A 1 206 ? -7.225 7.398 8.463 1.00 97.12 206 ASP A CA 1
ATOM 1545 C C . ASP A 1 206 ? -8.074 7.014 9.695 1.00 97.12 206 ASP A C 1
ATOM 1547 O O . ASP A 1 206 ? -7.661 7.301 10.822 1.00 97.12 206 ASP A O 1
ATOM 1551 N N . ASP A 1 207 ? -9.270 6.438 9.512 1.00 96.56 207 ASP A N 1
ATOM 1552 C CA . ASP A 1 207 ? -10.230 6.000 10.543 1.00 96.56 207 ASP A CA 1
ATOM 1553 C C . ASP A 1 207 ? -10.722 4.569 10.253 1.00 96.56 207 ASP A C 1
ATOM 1555 O O . ASP A 1 207 ? -11.924 4.339 10.128 1.00 96.56 207 ASP A O 1
ATOM 1559 N N . ASP A 1 208 ? -9.780 3.627 10.176 1.00 96.69 208 ASP A N 1
ATOM 1560 C CA . ASP A 1 208 ? -9.931 2.203 9.839 1.00 96.69 208 ASP A CA 1
ATOM 1561 C C . ASP A 1 208 ? -11.225 1.498 10.304 1.00 96.69 208 ASP A C 1
ATOM 1563 O O . ASP A 1 208 ? -11.828 0.702 9.575 1.00 96.69 208 ASP A O 1
ATOM 1567 N N . ASP A 1 209 ? -11.649 1.725 11.549 1.00 95.00 209 ASP A N 1
ATOM 1568 C CA . ASP A 1 209 ? -12.818 1.076 12.153 1.00 95.00 209 ASP A CA 1
ATOM 1569 C C . ASP A 1 209 ? -14.116 1.909 12.084 1.00 95.00 209 ASP A C 1
ATOM 1571 O O . ASP A 1 209 ? -15.200 1.447 12.480 1.00 95.00 209 ASP A O 1
ATOM 1575 N N . GLY A 1 210 ? -14.019 3.141 11.581 1.00 94.81 210 GLY A N 1
ATOM 1576 C CA . GLY A 1 210 ? -15.110 4.091 11.429 1.00 94.81 210 GLY A CA 1
ATOM 1577 C C . GLY A 1 210 ? -15.734 4.567 12.750 1.00 94.81 210 GLY A C 1
ATOM 1578 O O . GLY A 1 210 ? -16.897 5.020 12.762 1.00 94.81 210 GLY A O 1
ATOM 1579 N N . ASP A 1 211 ? -15.035 4.462 13.890 1.00 90.06 211 ASP A N 1
ATOM 1580 C CA . ASP A 1 211 ? -15.537 4.903 15.199 1.00 90.06 211 ASP A CA 1
ATOM 1581 C C . ASP A 1 211 ? -15.500 6.435 15.383 1.00 90.06 211 ASP A C 1
ATOM 1583 O O . ASP A 1 211 ? -16.198 7.005 16.250 1.00 90.06 211 ASP A O 1
ATOM 1587 N N . GLY A 1 212 ? -14.794 7.129 14.484 1.00 90.06 212 GLY A N 1
ATOM 1588 C CA . GLY A 1 212 ? -14.636 8.574 14.451 1.00 90.06 212 GLY A CA 1
ATOM 1589 C C . GLY A 1 212 ? -13.430 9.079 15.242 1.00 90.06 212 GLY A C 1
ATOM 1590 O O . GLY A 1 212 ? -13.390 10.284 15.564 1.00 90.06 212 GLY A O 1
ATOM 1591 N N . LYS A 1 213 ? -12.497 8.196 15.599 1.00 90.31 213 LYS A N 1
ATOM 1592 C CA . LYS A 1 213 ? -11.154 8.517 16.074 1.00 90.31 213 LYS A CA 1
ATOM 1593 C C . LYS A 1 213 ? -10.168 7.859 15.122 1.00 90.31 213 LYS A C 1
ATOM 1595 O O . LYS A 1 213 ? -10.015 6.657 15.144 1.00 90.31 213 LYS A O 1
ATOM 1600 N N . THR A 1 214 ? -9.420 8.706 14.430 1.00 95.19 214 THR A N 1
ATOM 1601 C CA . THR A 1 214 ? -8.369 8.252 13.529 1.00 95.19 214 THR A CA 1
ATOM 1602 C C . THR A 1 214 ? -7.389 7.311 14.221 1.00 95.19 214 THR A C 1
ATOM 1604 O O . THR A 1 214 ? -7.051 7.548 15.393 1.00 95.19 214 THR A O 1
ATOM 1607 N N . THR A 1 215 ? -6.887 6.325 13.483 1.00 96.38 215 THR A N 1
ATOM 1608 C CA . THR A 1 215 ? -5.953 5.286 13.935 1.00 96.38 215 THR A CA 1
ATOM 1609 C C . THR A 1 215 ? -4.774 5.862 14.730 1.00 96.38 215 THR A C 1
ATOM 1611 O O . THR A 1 215 ? -4.440 5.360 15.811 1.00 96.38 215 THR A O 1
ATOM 1614 N N . GLU A 1 216 ? -4.230 7.022 14.316 1.00 95.00 216 GLU A N 1
ATOM 1615 C CA . GLU A 1 216 ? -3.132 7.721 15.019 1.00 95.00 216 GLU A CA 1
ATOM 1616 C C . GLU A 1 216 ? -3.432 8.039 16.504 1.00 95.00 216 GLU A C 1
ATOM 1618 O O . GLU A 1 216 ? -2.527 8.262 17.320 1.00 95.00 216 GLU A O 1
ATOM 1623 N N . PHE A 1 217 ? -4.713 8.109 16.885 1.00 92.56 217 PHE A N 1
ATOM 1624 C CA . PHE A 1 217 ? -5.175 8.409 18.243 1.00 92.56 217 PHE A CA 1
ATOM 1625 C C . PHE A 1 217 ? -5.719 7.198 19.001 1.00 92.56 217 PHE A C 1
ATOM 1627 O O . PHE A 1 217 ? -6.267 7.376 20.099 1.00 92.56 217 PHE A O 1
ATOM 1634 N N . GLU A 1 218 ? -5.515 6.001 18.463 1.00 93.38 218 GLU A N 1
ATOM 1635 C CA . GLU A 1 218 ? -6.025 4.737 18.999 1.00 93.38 218 GLU A CA 1
ATOM 1636 C C . GLU A 1 218 ? -4.905 3.846 19.551 1.00 93.38 218 GLU A C 1
ATOM 1638 O O . GLU A 1 218 ? -5.144 2.735 20.007 1.00 93.38 218 GLU A O 1
ATOM 1643 N N . GLU A 1 219 ? -3.676 4.375 19.608 1.00 94.31 219 GLU A N 1
ATOM 1644 C CA . GLU A 1 219 ? -2.487 3.652 20.081 1.00 94.31 219 GLU A CA 1
ATOM 1645 C C . GLU A 1 219 ? -2.217 2.384 19.236 1.00 94.31 219 GLU A C 1
ATOM 1647 O O . GLU A 1 219 ? -1.874 1.326 19.776 1.00 94.31 219 GLU A O 1
ATOM 1652 N N . SER A 1 220 ? -2.364 2.520 17.910 1.00 95.81 220 SER A N 1
ATOM 1653 C CA . SER A 1 220 ? -2.045 1.513 16.887 1.00 95.81 220 SER A CA 1
ATOM 1654 C C . SER A 1 220 ? -0.562 1.127 16.872 1.00 95.81 220 SER A C 1
ATOM 1656 O O . SER A 1 220 ? -0.233 -0.050 16.757 1.00 95.81 220 SER A O 1
ATOM 1658 N N . ASP A 1 221 ? 0.332 2.091 17.103 1.00 96.44 221 ASP A N 1
ATOM 1659 C CA . ASP A 1 221 ? 1.777 1.873 17.244 1.00 96.44 221 ASP A CA 1
ATOM 1660 C C . ASP A 1 221 ? 2.361 2.652 18.450 1.00 96.44 221 ASP A C 1
ATOM 1662 O O . ASP A 1 221 ? 2.844 3.789 18.339 1.00 96.44 221 ASP A O 1
ATOM 1666 N N . PRO A 1 222 ? 2.315 2.073 19.664 1.00 95.44 222 PRO A N 1
ATOM 1667 C CA . PRO A 1 222 ? 2.830 2.722 20.867 1.00 95.44 222 PRO A CA 1
ATOM 1668 C C . PRO A 1 222 ? 4.343 2.976 20.893 1.00 95.44 222 PRO A C 1
ATOM 1670 O O . PRO A 1 222 ? 4.796 3.822 21.688 1.00 95.44 222 PRO A O 1
ATOM 1673 N N . ASP A 1 223 ? 5.149 2.233 20.126 1.00 95.56 223 ASP A N 1
ATOM 1674 C CA . ASP A 1 223 ? 6.606 2.385 20.120 1.00 95.56 223 ASP A CA 1
ATOM 1675 C C . ASP A 1 223 ? 7.159 3.235 18.960 1.00 95.56 223 ASP A C 1
ATOM 1677 O O . ASP A 1 223 ? 8.259 3.805 19.105 1.00 95.56 223 ASP A O 1
ATOM 1681 N N . GLY A 1 224 ? 6.322 3.499 17.955 1.00 95.44 224 GLY A N 1
ATOM 1682 C CA . GLY A 1 224 ? 6.542 4.455 16.877 1.00 95.44 224 GLY A CA 1
ATOM 1683 C C . GLY A 1 224 ? 7.486 3.926 15.800 1.00 95.44 224 GLY A C 1
ATOM 1684 O O . GLY A 1 224 ? 8.299 4.711 15.291 1.00 95.44 224 GLY A O 1
ATOM 1685 N N . ASP A 1 225 ? 7.499 2.613 15.563 1.00 95.38 225 ASP A N 1
ATOM 1686 C CA . ASP A 1 225 ? 8.305 1.959 14.530 1.00 95.38 225 ASP A CA 1
ATOM 1687 C C . ASP A 1 225 ? 7.538 1.611 13.239 1.00 95.38 225 ASP A C 1
ATOM 1689 O O . ASP A 1 225 ? 8.152 1.076 12.311 1.00 95.38 225 ASP A O 1
ATOM 1693 N N . GLY A 1 226 ? 6.257 1.981 13.169 1.00 94.75 226 GLY A N 1
ATOM 1694 C CA . GLY A 1 226 ? 5.328 1.771 12.062 1.00 94.75 226 GLY A CA 1
ATOM 1695 C C . GLY A 1 226 ? 4.687 0.381 12.044 1.00 94.75 226 GLY A C 1
ATOM 1696 O O . GLY A 1 226 ? 3.805 0.121 11.232 1.00 94.75 226 GLY A O 1
ATOM 1697 N N . ASN A 1 227 ? 5.133 -0.547 12.900 1.00 96.06 227 ASN A N 1
ATOM 1698 C CA . ASN A 1 227 ? 4.610 -1.906 12.961 1.00 96.06 227 ASN A CA 1
ATOM 1699 C C . ASN A 1 227 ? 3.595 -2.051 14.108 1.00 96.06 227 ASN A C 1
ATOM 1701 O O . ASN A 1 227 ? 3.995 -2.029 15.272 1.00 96.06 227 ASN A O 1
ATOM 1705 N N . PRO A 1 228 ? 2.324 -2.398 13.837 1.00 96.75 228 PRO A N 1
ATOM 1706 C CA . PRO A 1 228 ? 1.271 -2.430 14.854 1.00 96.75 228 PRO A CA 1
ATOM 1707 C C . PRO A 1 228 ? 1.331 -3.678 15.763 1.00 96.75 228 PRO A C 1
ATOM 1709 O O . PRO A 1 228 ? 0.349 -4.083 16.387 1.00 96.75 228 PRO A O 1
ATOM 1712 N N . SER A 1 229 ? 2.475 -4.367 15.854 1.00 96.19 229 SER A N 1
ATOM 1713 C CA . SER A 1 229 ? 2.619 -5.596 16.651 1.00 96.19 229 SER A CA 1
ATOM 1714 C C . SER A 1 229 ? 2.478 -5.396 18.162 1.00 96.19 229 SER A C 1
ATOM 1716 O O . SER A 1 229 ? 2.304 -6.381 18.896 1.00 96.19 229 SER A O 1
ATOM 1718 N N . ASP A 1 230 ? 2.593 -4.159 18.636 1.00 95.19 230 ASP A N 1
ATOM 1719 C CA . ASP A 1 230 ? 2.355 -3.759 20.017 1.00 95.19 230 ASP A CA 1
ATOM 1720 C C . ASP A 1 230 ? 1.138 -2.840 20.186 1.00 95.19 230 ASP A C 1
ATOM 1722 O O . ASP A 1 230 ? 0.973 -2.288 21.280 1.00 95.19 230 ASP A O 1
ATOM 1726 N N . ALA A 1 231 ? 0.268 -2.774 19.168 1.00 96.19 231 ALA A N 1
ATOM 1727 C CA . ALA A 1 231 ? -1.021 -2.098 19.220 1.00 96.19 231 ALA A CA 1
ATOM 1728 C C . ALA A 1 231 ? -1.797 -2.450 20.493 1.00 96.19 231 ALA A C 1
ATOM 1730 O O . ALA A 1 231 ? -1.758 -3.583 21.005 1.00 96.19 231 ALA A O 1
ATOM 1731 N N . VAL A 1 232 ? -2.501 -1.457 21.027 1.00 92.19 232 VAL A N 1
ATOM 1732 C CA . VAL A 1 232 ? -3.350 -1.654 22.199 1.00 92.19 232 VAL A CA 1
ATOM 1733 C C . VAL A 1 232 ? -4.593 -2.452 21.801 1.00 92.19 232 VAL A C 1
ATOM 1735 O O . VAL A 1 232 ? -5.187 -2.212 20.766 1.00 92.19 232 VAL A O 1
ATOM 1738 N N . ASP A 1 233 ? -4.944 -3.426 22.640 1.00 88.94 233 ASP A N 1
ATOM 1739 C CA . ASP A 1 233 ? -6.201 -4.180 22.613 1.00 88.94 233 ASP A CA 1
ATOM 1740 C C . ASP A 1 233 ? -6.817 -4.008 24.013 1.00 88.94 233 ASP A C 1
ATOM 1742 O O . ASP A 1 233 ? -6.383 -4.619 25.007 1.00 88.94 233 ASP A O 1
ATOM 1746 N N . SER A 1 234 ? -7.720 -3.038 24.124 1.00 83.69 234 SER A N 1
ATOM 1747 C CA . SER A 1 234 ? -8.289 -2.527 25.369 1.00 83.69 234 SER A CA 1
ATOM 1748 C C . SER A 1 234 ? -9.216 -3.535 26.040 1.00 83.69 234 SER A C 1
ATOM 1750 O O . SER A 1 234 ? -9.309 -3.563 27.280 1.00 83.69 234 SER A O 1
ATOM 1752 N N . ASP A 1 235 ? -9.896 -4.362 25.251 1.00 75.44 235 ASP A N 1
ATOM 1753 C CA . ASP A 1 235 ? -10.907 -5.302 25.720 1.00 75.44 235 ASP A CA 1
ATOM 1754 C C . ASP A 1 235 ? -10.395 -6.758 25.818 1.00 75.44 235 ASP A C 1
ATOM 1756 O O . ASP A 1 235 ? -10.911 -7.563 26.611 1.00 75.44 235 ASP A O 1
ATOM 1760 N N . GLY A 1 236 ? -9.271 -7.041 25.160 1.00 79.62 236 GLY A N 1
ATOM 1761 C CA . GLY A 1 236 ? -8.544 -8.300 25.179 1.00 79.62 236 GLY A CA 1
ATOM 1762 C C . GLY A 1 236 ? -9.158 -9.381 24.295 1.00 79.62 236 GLY A C 1
ATOM 1763 O O . GLY A 1 236 ? -8.935 -10.570 24.588 1.00 79.62 236 GLY A O 1
ATOM 1764 N N . ASP A 1 237 ? -9.976 -9.021 23.307 1.00 76.88 237 ASP A N 1
ATOM 1765 C CA . ASP A 1 237 ? -10.633 -9.970 22.414 1.00 76.88 237 ASP A CA 1
ATOM 1766 C C . ASP A 1 237 ? -9.767 -10.447 21.242 1.00 76.88 237 ASP A C 1
ATOM 1768 O O . ASP A 1 237 ? -10.059 -11.493 20.644 1.00 76.88 237 ASP A O 1
ATOM 1772 N N . GLY A 1 238 ? -8.627 -9.786 21.036 1.00 85.69 238 GLY A N 1
ATOM 1773 C CA . GLY A 1 238 ? -7.645 -10.099 20.009 1.00 85.69 238 GLY A CA 1
ATOM 1774 C C . GLY A 1 238 ? -7.720 -9.210 18.772 1.00 85.69 238 GLY A C 1
ATOM 1775 O O . GLY A 1 238 ? -6.891 -9.416 17.881 1.00 85.69 238 GLY A O 1
ATOM 1776 N N . THR A 1 239 ? -8.658 -8.266 18.718 1.00 88.88 239 THR A N 1
ATOM 1777 C CA . THR A 1 239 ? -8.715 -7.190 17.723 1.00 88.88 239 THR A CA 1
ATOM 1778 C C . THR A 1 239 ? -8.061 -5.945 18.330 1.00 88.88 239 THR A C 1
ATOM 1780 O O . THR A 1 239 ? -8.437 -5.550 19.429 1.00 88.88 239 THR A O 1
ATOM 1783 N N . PRO A 1 240 ? -7.021 -5.369 17.703 1.00 93.38 240 PRO A N 1
ATOM 1784 C CA . PRO A 1 240 ? -6.461 -4.099 18.152 1.00 93.38 240 PRO A CA 1
ATOM 1785 C C . PRO A 1 240 ? -7.479 -2.967 18.084 1.00 93.38 240 PRO A C 1
ATOM 1787 O O . PRO A 1 240 ? -8.362 -3.003 17.231 1.00 93.38 240 PRO A O 1
ATOM 1790 N N . ASP A 1 241 ? -7.285 -1.948 18.919 1.00 91.75 241 ASP A N 1
ATOM 1791 C CA . ASP A 1 241 ? -8.275 -0.895 19.105 1.00 91.75 241 ASP A CA 1
ATOM 1792 C C . ASP A 1 241 ? -8.605 -0.159 17.790 1.00 91.75 241 ASP A C 1
ATOM 1794 O O . ASP A 1 241 ? -9.766 0.070 17.481 1.00 91.75 241 ASP A O 1
ATOM 1798 N N . TYR A 1 242 ? -7.592 0.119 16.964 1.00 95.06 242 TYR A N 1
ATOM 1799 C CA . TYR A 1 242 ? -7.764 0.798 15.670 1.00 95.06 242 TYR A CA 1
ATOM 1800 C C . TYR A 1 242 ? -8.512 -0.013 14.598 1.00 95.06 242 TYR A C 1
ATOM 1802 O O . TYR A 1 242 ? -8.892 0.526 13.571 1.00 95.06 242 TYR A O 1
ATOM 1810 N N . LEU A 1 243 ? -8.731 -1.313 14.826 1.00 95.38 243 LEU A N 1
ATOM 1811 C CA . LEU A 1 243 ? -9.507 -2.196 13.946 1.00 95.38 243 LEU A CA 1
ATOM 1812 C C . LEU A 1 243 ? -10.812 -2.657 14.608 1.00 95.38 243 LEU A C 1
ATOM 1814 O O . LEU A 1 243 ? -11.510 -3.529 14.077 1.00 95.38 243 LEU A O 1
ATOM 1818 N N . ASP A 1 244 ? -11.119 -2.146 15.800 1.00 91.19 244 ASP A N 1
ATOM 1819 C CA . ASP A 1 244 ? -12.246 -2.587 16.605 1.00 91.19 244 ASP A CA 1
ATOM 1820 C C . ASP A 1 244 ? -13.289 -1.482 16.772 1.00 91.19 244 ASP A C 1
ATOM 1822 O O . ASP A 1 244 ? -13.350 -0.776 17.781 1.00 91.19 244 ASP A O 1
ATOM 1826 N N . ILE A 1 245 ? -14.263 -1.492 15.855 1.00 86.12 245 ILE A N 1
ATOM 1827 C CA . ILE A 1 245 ? -15.470 -0.648 15.903 1.00 86.12 245 ILE A CA 1
ATOM 1828 C C . ILE A 1 245 ? -16.209 -0.717 17.258 1.00 86.12 245 ILE A C 1
ATOM 1830 O O . ILE A 1 245 ? -17.066 0.118 17.590 1.00 86.12 245 ILE A O 1
ATOM 1834 N N . TYR A 1 246 ? -15.929 -1.759 18.043 1.00 79.56 246 TYR A N 1
ATOM 1835 C CA . TYR A 1 246 ? -16.457 -2.038 19.361 1.00 79.56 246 TYR A CA 1
ATOM 1836 C C . TYR A 1 246 ? -15.369 -2.169 20.438 1.00 79.56 246 TYR A C 1
ATOM 1838 O O . TYR A 1 246 ? -15.560 -2.933 21.384 1.00 79.56 246 TYR A O 1
ATOM 1846 N N . ASN A 1 247 ? -14.370 -1.278 20.379 1.00 72.44 247 ASN A N 1
ATOM 1847 C CA . ASN A 1 247 ? -13.225 -0.980 21.267 1.00 72.44 247 ASN A CA 1
ATOM 1848 C C . ASN A 1 247 ? -13.381 -1.136 22.796 1.00 72.44 247 ASN A C 1
ATOM 1850 O O . ASN A 1 247 ? -12.478 -0.960 23.622 1.00 72.44 247 ASN A O 1
ATOM 1854 N N . PHE A 1 248 ? -14.611 -1.326 23.225 1.00 69.50 248 PHE A N 1
ATOM 1855 C CA . PHE A 1 248 ? -15.088 -1.202 24.572 1.00 69.50 248 PHE A CA 1
ATOM 1856 C C . PHE A 1 248 ? -16.039 -2.326 24.969 1.00 69.50 248 PHE A C 1
ATOM 1858 O O . PHE A 1 248 ? -16.692 -2.209 26.010 1.00 69.50 248 PHE A O 1
ATOM 1865 N N . ASP A 1 249 ? -16.133 -3.381 24.172 1.00 74.12 249 ASP A N 1
ATOM 1866 C CA . ASP A 1 249 ? -16.970 -4.522 24.469 1.00 74.12 249 ASP A CA 1
ATOM 1867 C C . ASP A 1 249 ? -16.235 -5.535 25.353 1.00 74.12 249 ASP A C 1
ATOM 1869 O O . ASP A 1 249 ? -15.276 -5.207 26.047 1.00 74.12 249 ASP A O 1
ATOM 1873 N N . LEU A 1 250 ? -16.828 -6.695 25.607 1.00 76.38 250 LEU A N 1
ATOM 1874 C CA . LEU A 1 250 ? -16.120 -7.764 26.303 1.00 76.38 250 LEU A CA 1
ATOM 1875 C C . LEU A 1 250 ? -16.464 -9.072 25.628 1.00 76.38 250 LEU A C 1
ATOM 1877 O O . LEU A 1 250 ? -17.621 -9.508 25.654 1.00 76.38 250 LEU A O 1
ATOM 1881 N N . SER A 1 251 ? -15.437 -9.758 25.159 1.00 79.88 251 SER A N 1
ATOM 1882 C CA . SER A 1 251 ? -15.544 -11.111 24.637 1.00 79.88 251 SER A CA 1
ATOM 1883 C C . SER A 1 251 ? -15.236 -12.150 25.719 1.00 79.88 251 SER A C 1
ATOM 1885 O O . SER A 1 251 ? -14.282 -12.047 26.493 1.00 79.88 251 SER A O 1
ATOM 1887 N N . ALA A 1 252 ? -16.061 -13.196 25.816 1.00 81.06 252 ALA A N 1
ATOM 1888 C CA . ALA A 1 252 ? -15.803 -14.322 26.710 1.00 81.06 252 ALA A CA 1
ATOM 1889 C C . ALA A 1 252 ? -16.060 -15.664 26.026 1.00 81.06 252 ALA A C 1
ATOM 1891 O O . ALA A 1 252 ? -17.079 -15.898 25.378 1.00 81.06 252 ALA A O 1
ATOM 1892 N N . CYS A 1 253 ? -15.113 -16.575 26.223 1.00 79.19 253 CYS A N 1
ATOM 1893 C CA . CYS A 1 253 ? -15.143 -17.924 25.681 1.00 79.19 253 CYS A CA 1
ATOM 1894 C C . CYS A 1 253 ? -16.297 -18.737 26.291 1.00 79.19 253 CYS A C 1
ATOM 1896 O O . CYS A 1 253 ? -16.385 -18.839 27.521 1.00 79.19 253 CYS A O 1
ATOM 1898 N N . ASP A 1 254 ? -17.117 -19.388 25.459 1.00 78.31 254 ASP A N 1
ATOM 1899 C CA . ASP A 1 254 ? -18.055 -20.440 25.888 1.00 78.31 254 ASP A CA 1
ATOM 1900 C C . ASP A 1 254 ? -17.284 -21.716 26.264 1.00 78.31 254 ASP A C 1
ATOM 1902 O O . ASP A 1 254 ? -17.267 -22.739 25.569 1.00 78.31 254 ASP A O 1
ATOM 1906 N N . ALA A 1 255 ? -16.546 -21.632 27.367 1.00 66.19 255 ALA A N 1
ATOM 1907 C CA . ALA A 1 255 ? -15.678 -22.688 27.850 1.00 66.19 255 ALA A CA 1
ATOM 1908 C C . ALA A 1 255 ? -16.457 -23.689 28.710 1.00 66.19 255 ALA A C 1
ATOM 1910 O O . ALA A 1 255 ? -15.989 -24.038 29.790 1.00 66.19 255 ALA A O 1
ATOM 1911 N N . GLY A 1 256 ? -17.632 -24.143 28.251 1.00 62.28 256 GLY A N 1
ATOM 1912 C CA . GLY A 1 256 ? -18.414 -25.220 28.859 1.00 62.28 256 GLY A CA 1
ATOM 1913 C C . GLY A 1 256 ? -18.384 -25.204 30.390 1.00 62.28 256 GLY A C 1
ATOM 1914 O O . GLY A 1 256 ? -17.682 -26.007 31.011 1.00 62.28 256 GLY A O 1
ATOM 1915 N N . ASP A 1 257 ? -19.168 -24.314 31.000 1.00 60.06 257 ASP A N 1
ATOM 1916 C CA . ASP A 1 257 ? -19.192 -24.026 32.446 1.00 60.06 257 ASP A CA 1
ATOM 1917 C C . ASP A 1 257 ? -19.586 -25.223 33.350 1.00 60.06 257 ASP A C 1
ATOM 1919 O O . ASP A 1 257 ? -19.642 -25.110 34.584 1.00 60.06 257 ASP A O 1
ATOM 1923 N N . ASP A 1 258 ? -19.865 -26.392 32.761 1.00 60.16 258 ASP A N 1
ATOM 1924 C CA . ASP A 1 258 ? -20.216 -27.627 33.451 1.00 60.16 258 ASP A CA 1
ATOM 1925 C C . ASP A 1 258 ? -19.015 -28.595 33.574 1.00 60.16 258 ASP A C 1
ATOM 1927 O O . ASP A 1 258 ? -18.639 -29.267 32.607 1.00 60.16 258 ASP A O 1
ATOM 1931 N N . PRO A 1 259 ? -18.454 -28.804 34.783 1.00 55.03 259 PRO A N 1
ATOM 1932 C CA . PRO A 1 259 ? -17.427 -29.823 35.007 1.00 55.03 259 PRO A CA 1
ATOM 1933 C C . PRO A 1 259 ? -17.916 -31.266 34.764 1.00 55.03 259 PRO A C 1
ATOM 1935 O O . PRO A 1 259 ? -17.091 -32.184 34.704 1.00 55.03 259 PRO A O 1
ATOM 1938 N N . GLU A 1 260 ? -19.229 -31.500 34.648 1.00 58.22 260 GLU A N 1
ATOM 1939 C CA . GLU A 1 260 ? -19.830 -32.775 34.239 1.00 58.22 260 GLU A CA 1
ATOM 1940 C C . GLU A 1 260 ? -20.088 -32.867 32.720 1.00 58.22 260 GLU A C 1
ATOM 1942 O O . GLU A 1 260 ? -20.202 -33.991 32.213 1.00 58.22 260 GLU A O 1
ATOM 1947 N N . ASN A 1 261 ? -20.105 -31.743 31.990 1.00 55.91 261 ASN A N 1
ATOM 1948 C CA . ASN A 1 261 ? -20.258 -31.695 30.532 1.00 55.91 261 ASN A CA 1
ATOM 1949 C C . ASN A 1 261 ? -19.488 -30.522 29.873 1.00 55.91 261 ASN A C 1
ATOM 1951 O O . ASN A 1 261 ? -20.103 -29.567 29.402 1.00 55.91 261 ASN A O 1
ATOM 1955 N N . PRO A 1 262 ? -18.148 -30.619 29.757 1.00 55.19 262 PRO A N 1
ATOM 1956 C CA . PRO A 1 262 ? -17.270 -29.541 29.268 1.00 55.19 262 PRO A CA 1
ATOM 1957 C C . PRO A 1 262 ? -17.375 -29.244 27.754 1.00 55.19 262 PRO A C 1
ATOM 1959 O O . PRO A 1 262 ? -16.411 -28.800 27.141 1.00 55.19 262 PRO A O 1
ATOM 1962 N N . GLN A 1 263 ? -18.482 -29.626 27.115 1.00 56.12 263 GLN A N 1
ATOM 1963 C CA . GLN A 1 263 ? -18.742 -29.531 25.671 1.00 56.12 263 GLN A CA 1
ATOM 1964 C C . GLN A 1 263 ? -20.123 -28.911 25.378 1.00 56.12 263 GLN A C 1
ATOM 1966 O O . GLN A 1 263 ? -20.553 -28.921 24.225 1.00 56.12 263 GLN A O 1
ATOM 1971 N N . GLU A 1 264 ? -20.867 -28.455 26.396 1.00 66.25 264 GLU A N 1
ATOM 1972 C CA . GLU A 1 264 ? -22.103 -27.693 26.170 1.00 66.25 264 GLU A CA 1
ATOM 1973 C C . GLU A 1 264 ? -21.699 -26.291 25.729 1.00 66.25 264 GLU A C 1
ATOM 1975 O O . GLU A 1 264 ? -21.412 -25.454 26.568 1.00 66.25 264 GLU A O 1
ATOM 1980 N N . ILE A 1 265 ? -21.641 -26.085 24.415 1.00 68.19 265 ILE A N 1
ATOM 1981 C CA . ILE A 1 265 ? -21.686 -24.748 23.828 1.00 68.19 265 ILE A CA 1
ATOM 1982 C C . ILE A 1 265 ? -23.152 -24.316 23.939 1.00 68.19 265 ILE A C 1
ATOM 1984 O O . ILE A 1 265 ? -23.993 -24.756 23.142 1.00 68.19 265 ILE A O 1
ATOM 1988 N N . ASP A 1 266 ? -23.495 -23.603 25.009 1.00 79.44 266 ASP A N 1
ATOM 1989 C CA . ASP A 1 266 ? -24.855 -23.123 25.281 1.00 79.44 266 ASP A CA 1
ATOM 1990 C C . ASP A 1 266 ? -25.043 -21.623 24.981 1.00 79.44 266 ASP A C 1
ATOM 1992 O O . ASP A 1 266 ? -26.168 -21.101 25.072 1.00 79.44 266 ASP A O 1
ATOM 1996 N N . ASN A 1 267 ? -23.973 -20.996 24.483 1.00 83.50 267 ASN A N 1
ATOM 1997 C CA . ASN A 1 267 ? -23.806 -19.590 24.150 1.00 83.50 267 ASN A CA 1
ATOM 1998 C C . ASN A 1 267 ? -23.953 -18.679 25.376 1.00 83.50 267 ASN A C 1
ATOM 2000 O O . ASN A 1 267 ? -24.470 -17.558 25.260 1.00 83.50 267 ASN A O 1
ATOM 2004 N N . PHE A 1 268 ? -23.537 -19.172 26.545 1.00 86.56 268 PHE A N 1
ATOM 2005 C CA . PHE A 1 268 ? -23.379 -18.393 27.762 1.00 86.56 268 PHE A CA 1
ATOM 2006 C C . PHE A 1 268 ? -21.928 -18.423 28.246 1.00 86.56 268 PHE A C 1
ATOM 2008 O O . PHE A 1 268 ? -21.255 -19.443 28.177 1.00 86.56 268 PHE A O 1
ATOM 2015 N N . ALA A 1 269 ? -21.459 -17.294 28.769 1.00 87.88 269 ALA A N 1
ATOM 2016 C CA . ALA A 1 269 ? -20.120 -17.150 29.319 1.00 87.88 269 ALA A CA 1
ATOM 2017 C C . ALA A 1 269 ? -20.123 -16.218 30.538 1.00 87.88 269 ALA A C 1
ATOM 2019 O O . ALA A 1 269 ? -21.067 -15.457 30.774 1.00 87.88 269 ALA A O 1
ATOM 2020 N N . TYR A 1 270 ? -19.060 -16.298 31.338 1.00 87.62 270 TYR A N 1
ATOM 2021 C CA . TYR A 1 270 ? -18.825 -15.405 32.470 1.00 87.62 270 TYR A CA 1
ATOM 2022 C C . TYR A 1 270 ? -17.871 -14.276 32.076 1.00 87.62 270 TYR A C 1
ATOM 2024 O O . TYR A 1 270 ? -16.702 -14.517 31.795 1.00 87.62 270 TYR A O 1
ATOM 2032 N N . PHE A 1 271 ? -18.361 -13.044 32.159 1.00 87.38 271 PHE A N 1
ATOM 2033 C CA . PHE A 1 271 ? -17.656 -11.809 31.840 1.00 87.38 271 PHE A CA 1
ATOM 2034 C C . PHE A 1 271 ? -17.122 -11.146 33.108 1.00 87.38 271 PHE A C 1
ATOM 2036 O O . PHE A 1 271 ? -17.861 -10.972 34.090 1.00 87.38 271 PHE A O 1
ATOM 2043 N N . ASP A 1 272 ? -15.854 -10.737 33.101 1.00 87.69 272 ASP A N 1
ATOM 2044 C CA . ASP A 1 272 ? -15.290 -9.931 34.181 1.00 87.69 272 ASP A CA 1
ATOM 2045 C C . ASP A 1 272 ? -15.500 -8.434 33.934 1.00 87.69 272 ASP A C 1
ATOM 2047 O O . ASP 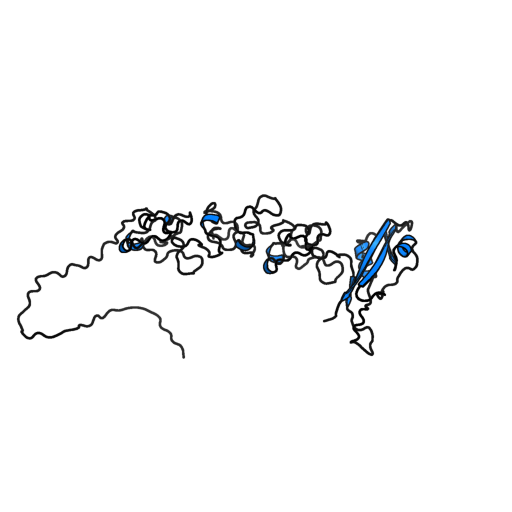A 1 272 ? -14.628 -7.727 33.440 1.00 87.69 272 ASP A O 1
ATOM 2051 N N . LEU A 1 273 ? -16.634 -7.915 34.406 1.00 87.38 273 LEU A N 1
ATOM 2052 C CA . LEU A 1 273 ? -16.946 -6.484 34.312 1.00 87.38 273 LEU A CA 1
ATOM 2053 C C . LEU A 1 273 ? -15.953 -5.588 35.086 1.00 87.38 273 LEU A C 1
ATOM 2055 O O . LEU A 1 273 ? -16.001 -4.367 34.976 1.00 87.38 273 LEU A O 1
ATOM 2059 N N . THR A 1 274 ? -15.095 -6.143 35.953 1.00 80.56 274 THR A N 1
ATOM 2060 C CA . THR A 1 274 ? -14.119 -5.318 36.681 1.00 80.56 274 THR A CA 1
ATOM 2061 C C . THR A 1 274 ? -12.904 -4.947 35.847 1.00 80.56 274 THR A C 1
ATOM 2063 O O . THR A 1 274 ? -12.398 -3.855 36.083 1.00 80.56 274 THR A O 1
ATOM 2066 N N . GLY A 1 275 ? -12.510 -5.753 34.852 1.00 75.25 275 GLY A N 1
ATOM 2067 C CA . GLY A 1 275 ? -11.448 -5.380 33.903 1.00 75.25 275 GLY A CA 1
ATOM 2068 C C . GLY A 1 275 ? -11.797 -4.090 33.164 1.00 75.25 275 GLY A C 1
ATOM 2069 O O . GLY A 1 275 ? -11.045 -3.122 33.185 1.00 75.25 275 GLY A O 1
ATOM 2070 N N . TYR A 1 276 ? -13.047 -4.007 32.716 1.00 76.88 276 TYR A N 1
ATOM 2071 C CA . TYR A 1 276 ? -13.592 -2.839 32.038 1.00 76.88 276 TYR A CA 1
ATOM 2072 C C . TYR A 1 276 ? -13.700 -1.575 32.918 1.00 76.88 276 TYR A C 1
ATOM 2074 O O . TYR A 1 276 ? -13.781 -0.444 32.445 1.00 76.88 276 TYR A O 1
ATOM 2082 N N . THR A 1 277 ? -13.669 -1.727 34.249 1.00 82.38 277 THR A N 1
ATOM 2083 C CA . THR A 1 277 ? -13.717 -0.565 35.153 1.00 82.38 277 THR A CA 1
ATOM 2084 C C . THR A 1 277 ? -12.455 0.282 35.041 1.00 82.38 277 THR A C 1
ATOM 2086 O O . THR A 1 277 ? -12.531 1.509 35.136 1.00 82.38 277 THR A O 1
ATOM 2089 N N . ASP A 1 278 ? -11.302 -0.357 34.864 1.00 77.00 278 ASP A N 1
ATOM 2090 C CA . ASP A 1 278 ? -10.032 0.354 34.759 1.00 77.00 278 ASP A CA 1
ATOM 2091 C C . ASP A 1 278 ? -9.952 1.103 33.417 1.00 77.00 278 ASP A C 1
ATOM 2093 O O . ASP A 1 278 ? -9.577 2.277 33.424 1.00 77.00 278 ASP A O 1
ATOM 2097 N N . VAL A 1 279 ? -10.452 0.492 32.334 1.00 75.69 279 VAL A N 1
ATOM 2098 C CA . VAL A 1 279 ? -10.608 1.096 30.996 1.00 75.69 279 VAL A CA 1
ATOM 2099 C C . VAL A 1 279 ? -11.476 2.359 31.060 1.00 75.69 279 VAL A C 1
ATOM 2101 O O . VAL A 1 279 ? -10.993 3.465 30.826 1.00 75.69 279 VAL A O 1
ATOM 2104 N N . VAL A 1 280 ? -12.722 2.246 31.538 1.00 80.38 280 VAL A N 1
ATOM 2105 C CA . VAL A 1 280 ? -13.663 3.385 31.633 1.00 80.38 280 VAL A CA 1
ATOM 2106 C C . VAL A 1 280 ? -13.137 4.522 32.500 1.00 80.38 280 VAL A C 1
ATOM 2108 O O . VAL A 1 280 ? -13.456 5.695 32.280 1.00 80.38 280 VAL A O 1
ATOM 2111 N N . THR A 1 281 ? -12.409 4.189 33.568 1.00 84.31 281 THR A N 1
ATOM 2112 C CA . THR A 1 281 ? -11.922 5.221 34.484 1.00 84.31 281 THR A CA 1
ATOM 2113 C C . THR A 1 281 ? -10.656 5.899 33.990 1.00 84.31 281 THR A C 1
ATOM 2115 O O . THR A 1 281 ? -10.409 7.029 34.411 1.00 84.31 281 THR A O 1
ATOM 2118 N N . GLY A 1 282 ? -9.825 5.235 33.179 1.00 77.25 282 GLY A N 1
ATOM 2119 C CA . GLY A 1 282 ? -8.475 5.709 32.859 1.00 77.25 282 GLY A CA 1
ATOM 2120 C C . GLY A 1 282 ? -7.647 6.027 34.116 1.00 77.25 282 GLY A C 1
ATOM 2121 O O . GLY A 1 282 ? -6.801 6.921 34.114 1.00 77.25 282 GLY A O 1
ATOM 2122 N N . GLY A 1 283 ? -7.961 5.385 35.251 1.00 81.44 283 GLY A N 1
ATOM 2123 C CA . GLY A 1 283 ? -7.380 5.690 36.563 1.00 81.44 283 GLY A CA 1
ATOM 2124 C C . GLY A 1 283 ? -7.866 6.986 37.240 1.00 81.44 283 GLY A C 1
ATOM 2125 O O . GLY A 1 283 ? -7.310 7.373 38.274 1.00 81.44 283 GLY A O 1
ATOM 2126 N N . ASP A 1 284 ? -8.889 7.670 36.718 1.00 86.94 284 ASP A N 1
ATOM 2127 C CA . ASP A 1 284 ? -9.454 8.869 37.342 1.00 86.94 284 ASP A CA 1
ATOM 2128 C C . ASP A 1 284 ? -10.246 8.535 38.620 1.00 86.94 284 ASP A C 1
ATOM 2130 O O . ASP A 1 284 ? -11.418 8.154 38.605 1.00 86.94 284 ASP A O 1
ATOM 2134 N N . GLU A 1 285 ? -9.619 8.773 39.775 1.00 92.50 285 GLU A N 1
ATOM 2135 C CA . GLU A 1 285 ? -10.240 8.616 41.098 1.00 92.50 285 GLU A CA 1
ATOM 2136 C C . GLU A 1 285 ? -11.436 9.569 41.344 1.00 92.50 285 GLU A C 1
ATOM 2138 O O . GLU A 1 285 ? -12.118 9.463 42.372 1.00 92.50 285 GLU A O 1
ATOM 2143 N N . SER A 1 286 ? -11.686 10.539 40.454 1.00 92.62 286 SER A N 1
ATOM 2144 C CA . SER A 1 286 ? -12.808 11.477 40.550 1.00 92.62 286 SER A CA 1
ATOM 2145 C C . SER A 1 286 ? -14.147 10.879 40.112 1.00 92.62 286 SER A C 1
ATOM 2147 O O . SER A 1 286 ? -15.202 11.430 40.461 1.00 92.62 286 SER A O 1
ATOM 2149 N N . ILE A 1 287 ? -14.126 9.727 39.435 1.00 94.25 287 ILE A N 1
ATOM 2150 C CA . ILE A 1 287 ? -15.313 9.021 38.959 1.00 94.25 287 ILE A CA 1
ATOM 2151 C C . ILE A 1 287 ? -15.449 7.621 39.569 1.00 94.25 287 ILE A C 1
ATOM 2153 O O . ILE A 1 287 ? -14.541 7.063 40.174 1.00 94.25 287 ILE A O 1
ATOM 2157 N N . THR A 1 288 ? -16.660 7.077 39.490 1.00 94.12 288 THR A N 1
ATOM 2158 C CA . THR A 1 288 ? -17.011 5.727 39.941 1.00 94.12 288 THR A CA 1
ATOM 2159 C C . THR A 1 288 ? -17.887 5.058 38.899 1.00 94.12 288 THR A C 1
ATOM 2161 O O . THR A 1 288 ? -18.755 5.712 38.314 1.00 94.12 288 THR A O 1
ATOM 2164 N N . VAL A 1 289 ? -17.681 3.755 38.722 1.00 94.69 289 VAL A N 1
ATOM 2165 C CA . VAL A 1 289 ? -18.368 2.933 37.725 1.00 94.69 289 VAL A CA 1
ATOM 2166 C C . VAL A 1 289 ? -19.243 1.886 38.414 1.00 94.69 289 VAL A C 1
ATOM 2168 O O . VAL A 1 289 ? -18.867 1.313 39.441 1.00 94.69 289 VAL A O 1
ATOM 2171 N N . SER A 1 290 ? -20.437 1.649 37.874 1.00 95.06 290 SER A N 1
ATOM 2172 C CA . SER A 1 290 ? -21.275 0.506 38.241 1.00 95.06 290 SER A CA 1
ATOM 2173 C C . SER A 1 290 ? -22.037 -0.037 37.038 1.00 95.06 290 SER A C 1
ATOM 2175 O O . SER A 1 290 ? -22.462 0.724 36.178 1.00 95.06 290 SER A O 1
ATOM 2177 N N . TYR A 1 291 ? -22.265 -1.347 37.012 1.00 95.88 291 TYR A N 1
ATOM 2178 C CA . TYR A 1 291 ? -22.859 -2.054 35.876 1.00 95.88 291 TYR A CA 1
ATOM 2179 C C . TYR A 1 291 ? -24.317 -2.414 36.134 1.00 95.88 291 TYR A C 1
ATOM 2181 O O . TYR A 1 291 ? -24.689 -2.751 37.263 1.00 95.88 291 TYR A O 1
ATOM 2189 N N . HIS A 1 292 ? -25.159 -2.354 35.104 1.00 96.44 292 HIS A N 1
ATOM 2190 C CA . HIS A 1 292 ? -26.602 -2.552 35.226 1.00 96.44 292 HIS A CA 1
ATOM 2191 C C . HIS A 1 292 ? -27.179 -3.272 34.007 1.00 96.44 292 HIS A C 1
ATOM 2193 O O . HIS A 1 292 ? -26.862 -2.929 32.885 1.00 96.44 292 HIS A O 1
ATOM 2199 N N . ALA A 1 293 ? -28.137 -4.180 34.205 1.00 94.62 293 ALA A N 1
ATOM 2200 C CA . ALA A 1 293 ? -28.786 -4.887 33.088 1.00 94.62 293 ALA A CA 1
ATOM 2201 C C . ALA A 1 293 ? -29.752 -4.019 32.250 1.00 94.62 293 ALA A C 1
ATOM 2203 O O . ALA A 1 293 ? -30.352 -4.500 31.300 1.00 94.62 293 ALA A O 1
ATOM 2204 N N . THR A 1 294 ? -30.020 -2.768 32.652 1.00 95.25 294 THR A N 1
ATOM 2205 C CA . THR A 1 294 ? -30.898 -1.854 31.896 1.00 95.25 294 THR A CA 1
ATOM 2206 C C . THR A 1 294 ? -30.439 -0.409 32.063 1.00 95.25 294 THR A C 1
ATOM 2208 O O . THR A 1 294 ? -30.033 -0.022 33.165 1.00 95.25 294 THR A O 1
ATOM 2211 N N . GLU A 1 295 ? -30.637 0.416 31.035 1.00 95.94 295 GLU A N 1
ATOM 2212 C CA . GLU A 1 295 ? -30.359 1.861 31.056 1.00 95.94 295 GLU A CA 1
ATOM 2213 C C . GLU A 1 295 ? -31.045 2.558 32.247 1.00 95.94 295 GLU A C 1
ATOM 2215 O O . GLU A 1 295 ? -30.455 3.339 32.991 1.00 95.94 295 GLU A O 1
ATOM 2220 N N . ASN A 1 296 ? -32.309 2.210 32.508 1.00 96.94 296 ASN A N 1
ATOM 2221 C CA . ASN A 1 296 ? -33.070 2.753 33.633 1.00 96.94 296 ASN A CA 1
ATOM 2222 C C . ASN A 1 296 ? -32.497 2.309 34.996 1.00 96.94 296 ASN A C 1
ATOM 2224 O O . ASN A 1 296 ? -32.577 3.044 35.985 1.00 96.94 296 ASN A O 1
ATOM 2228 N N . GLY A 1 297 ? -31.922 1.105 35.058 1.00 96.81 297 GLY A N 1
ATOM 2229 C CA . GLY A 1 297 ? -31.149 0.621 36.198 1.00 96.81 297 GLY A CA 1
ATOM 2230 C C . GLY A 1 297 ? -29.919 1.492 36.444 1.00 96.81 297 GLY A C 1
ATOM 2231 O O . GLY A 1 297 ? -29.750 1.968 37.569 1.00 96.81 297 GLY A O 1
ATOM 2232 N N . ALA A 1 298 ? -29.145 1.783 35.396 1.00 96.81 298 ALA A N 1
ATOM 2233 C CA . ALA A 1 298 ? -27.985 2.672 35.453 1.00 96.81 298 ALA A CA 1
ATOM 2234 C C . ALA A 1 298 ? -28.366 4.097 35.873 1.00 96.81 298 ALA A C 1
ATOM 2236 O O . ALA A 1 298 ? -27.817 4.636 36.838 1.00 96.81 298 ALA A O 1
ATOM 2237 N N . TYR A 1 299 ? -29.397 4.679 35.258 1.00 96.56 299 TYR A N 1
ATOM 2238 C CA . TYR A 1 299 ? -29.859 6.034 35.568 1.00 96.56 299 TYR A CA 1
ATOM 2239 C C . TYR A 1 299 ? -30.220 6.217 37.050 1.00 96.56 299 TYR A C 1
ATOM 2241 O O . TYR A 1 299 ? -29.841 7.204 37.687 1.00 96.56 299 TYR A O 1
ATOM 2249 N N . PHE A 1 300 ? -30.936 5.248 37.629 1.00 96.44 300 PHE A N 1
ATOM 2250 C CA . PHE A 1 300 ? -31.359 5.298 39.031 1.00 96.44 300 PHE A CA 1
ATOM 2251 C C . PHE A 1 300 ? -30.384 4.632 40.009 1.00 96.44 300 PHE A C 1
ATOM 2253 O O . PHE A 1 300 ? -30.659 4.641 41.211 1.00 96.44 300 PHE A O 1
ATOM 2260 N N . ASN A 1 301 ? -29.268 4.084 39.524 1.00 96.06 301 ASN A N 1
ATOM 2261 C CA . ASN A 1 301 ? -28.342 3.251 40.291 1.00 96.06 301 ASN A CA 1
ATOM 2262 C C . ASN A 1 301 ? -29.052 2.108 41.054 1.00 96.06 301 ASN A C 1
ATOM 2264 O O . ASN A 1 301 ? -28.922 1.951 42.270 1.00 96.06 301 ASN A O 1
ATOM 2268 N N . ASN A 1 302 ? -29.867 1.334 40.339 1.00 93.88 302 ASN A N 1
ATOM 2269 C CA . ASN A 1 302 ? -30.631 0.210 40.876 1.00 93.88 302 ASN A CA 1
ATOM 2270 C C . ASN A 1 302 ? -30.172 -1.106 40.245 1.00 93.88 302 ASN A C 1
ATOM 2272 O O . ASN A 1 302 ? -29.813 -1.132 39.074 1.00 93.88 302 ASN A O 1
ATOM 2276 N N . GLN A 1 303 ? -30.271 -2.207 41.000 1.00 91.69 303 GLN A N 1
ATOM 2277 C CA . GLN A 1 303 ? -29.932 -3.557 40.514 1.00 91.69 303 GLN A CA 1
ATOM 2278 C C . GLN A 1 303 ? -28.517 -3.634 39.916 1.00 91.69 303 GLN A C 1
ATOM 2280 O O . GLN A 1 303 ? -28.338 -4.143 38.816 1.00 91.69 303 GLN A O 1
ATOM 2285 N N . VAL A 1 304 ? -27.532 -3.102 40.649 1.00 95.25 304 VAL A N 1
ATOM 2286 C CA . VAL A 1 304 ? -26.113 -3.190 40.277 1.00 95.25 304 VAL A CA 1
ATOM 2287 C C . VAL A 1 304 ? -25.730 -4.659 40.084 1.00 95.25 304 VAL A C 1
ATOM 2289 O O . VAL A 1 304 ? -26.007 -5.486 40.961 1.00 95.25 304 VAL A O 1
ATOM 2292 N N . LEU A 1 305 ? -25.129 -4.964 38.939 1.00 95.50 305 LEU A N 1
ATOM 2293 C CA . LEU A 1 305 ? -24.598 -6.277 38.596 1.00 95.50 305 LEU A CA 1
ATOM 2294 C C . LEU A 1 305 ? -23.295 -6.545 39.358 1.00 95.50 305 LEU A C 1
ATOM 2296 O O . LEU A 1 305 ? -22.580 -5.626 39.756 1.00 95.50 305 LEU A O 1
ATOM 2300 N N . SER A 1 306 ? -23.004 -7.819 39.596 1.00 92.62 306 SER A N 1
ATOM 2301 C CA . SER A 1 306 ? -21.742 -8.271 40.187 1.00 92.62 306 SER A CA 1
ATOM 2302 C C . SER A 1 306 ? -20.850 -8.878 39.114 1.00 92.62 306 SER A C 1
ATOM 2304 O O . SER A 1 306 ? -21.371 -9.600 38.271 1.00 92.62 306 SER A O 1
ATOM 2306 N N . SER A 1 307 ? -19.538 -8.661 39.213 1.00 89.25 307 SER A N 1
ATOM 2307 C CA . SER A 1 307 ? -18.542 -9.416 38.447 1.00 89.25 307 SER A CA 1
ATOM 2308 C C . SER A 1 307 ? -18.102 -10.686 39.212 1.00 89.25 307 SER A C 1
ATOM 2310 O O . SER A 1 307 ? -17.938 -10.609 40.442 1.00 89.25 307 SER A O 1
ATOM 2312 N N . PRO A 1 308 ? -17.917 -11.842 38.542 1.00 90.94 308 PRO A N 1
ATOM 2313 C CA . PRO A 1 308 ? -18.218 -12.072 37.126 1.00 90.94 308 PRO A CA 1
ATOM 2314 C C . PRO A 1 308 ? -19.731 -12.098 36.856 1.00 90.94 308 PRO A C 1
ATOM 2316 O O . PRO A 1 308 ? -20.513 -12.553 37.700 1.00 90.94 308 PRO A O 1
ATOM 2319 N N . TYR A 1 309 ? -20.134 -11.592 35.692 1.00 91.88 309 TYR A N 1
ATOM 2320 C CA . TYR A 1 309 ? -21.514 -11.559 35.206 1.00 91.88 309 TYR A CA 1
ATOM 2321 C C . TYR A 1 309 ? -21.709 -12.631 34.136 1.00 91.88 309 TYR A C 1
ATOM 2323 O O . TYR A 1 309 ? -20.856 -12.783 33.278 1.00 91.88 309 TYR A O 1
ATOM 2331 N N . GLN A 1 310 ? -22.819 -13.366 34.177 1.00 91.50 310 GLN A N 1
ATOM 2332 C CA . GLN A 1 310 ? -23.194 -14.268 33.088 1.00 91.50 310 GLN A CA 1
ATOM 2333 C C . GLN A 1 310 ? -24.229 -13.567 32.215 1.00 91.50 310 GLN A C 1
ATOM 2335 O O . GLN A 1 310 ? -25.203 -13.032 32.759 1.00 91.50 310 GLN A O 1
ATOM 2340 N N . ASN A 1 311 ? -24.041 -13.594 30.896 1.00 90.88 311 ASN A N 1
ATOM 2341 C CA . ASN A 1 311 ? -25.022 -13.074 29.949 1.00 90.88 311 ASN A CA 1
ATOM 2342 C C . ASN A 1 311 ? -26.400 -13.732 30.140 1.00 90.88 311 ASN A C 1
ATOM 2344 O O . ASN A 1 311 ? -26.542 -14.859 30.616 1.00 90.88 311 ASN A O 1
ATOM 2348 N N . THR A 1 312 ? -27.455 -13.002 29.795 1.00 90.94 312 THR A N 1
ATOM 2349 C CA . THR A 1 312 ? -28.847 -13.472 29.903 1.00 90.94 312 THR A CA 1
ATOM 2350 C C . THR A 1 312 ? -29.502 -13.736 28.554 1.00 90.94 312 THR A C 1
ATOM 2352 O O . THR A 1 312 ? -30.521 -14.436 28.489 1.00 90.94 312 THR A O 1
ATOM 2355 N N . THR A 1 313 ? -28.891 -13.219 27.494 1.00 89.31 313 THR A N 1
ATOM 2356 C CA . THR A 1 313 ? -29.254 -13.435 26.097 1.00 89.31 313 THR A CA 1
ATOM 2357 C C . THR A 1 313 ? -28.142 -14.252 25.442 1.00 89.31 313 THR A C 1
ATOM 2359 O O . THR A 1 313 ? -26.972 -14.049 25.741 1.00 89.31 313 THR A O 1
ATOM 2362 N N . GLN A 1 314 ? -28.507 -15.250 24.633 1.00 86.06 314 GLN A N 1
ATOM 2363 C CA . GLN A 1 314 ? -27.528 -16.117 23.968 1.00 86.06 314 GLN A CA 1
ATOM 2364 C C . GLN A 1 314 ? -26.710 -15.323 22.949 1.00 86.06 314 GLN A C 1
ATOM 2366 O O . GLN A 1 314 ? -27.302 -14.519 22.233 1.00 86.06 314 GLN A O 1
ATOM 2371 N N . LEU A 1 315 ? -25.422 -15.660 22.816 1.00 80.88 315 LEU A N 1
ATOM 2372 C CA . LEU A 1 315 ? -24.429 -15.064 21.899 1.00 80.88 315 LEU A CA 1
ATOM 2373 C C . LEU A 1 315 ? -24.020 -13.630 22.229 1.00 80.88 315 LEU A C 1
ATOM 2375 O O . LEU A 1 315 ? -22.834 -13.344 22.226 1.00 80.88 315 LEU A O 1
ATOM 2379 N N . GLU A 1 316 ? -24.978 -12.765 22.533 1.00 86.25 316 GLU A N 1
ATOM 2380 C CA . GLU A 1 316 ? -24.744 -11.353 22.828 1.00 86.25 316 GLU A CA 1
ATOM 2381 C C . GLU A 1 316 ? -25.645 -10.903 23.985 1.00 86.25 316 GLU A C 1
ATOM 2383 O O . GLU A 1 316 ? -26.782 -11.369 24.107 1.00 86.25 316 GLU A O 1
ATOM 2388 N N . ASP A 1 317 ? -25.173 -10.004 24.845 1.00 92.50 317 ASP A N 1
ATOM 2389 C CA . ASP A 1 317 ? -25.989 -9.308 25.850 1.00 92.50 317 ASP A CA 1
ATOM 2390 C C . ASP A 1 317 ? -25.490 -7.871 26.023 1.00 92.50 317 ASP A C 1
ATOM 2392 O O . ASP A 1 317 ? -24.338 -7.584 25.731 1.00 92.50 317 ASP A O 1
ATOM 2396 N N . VAL A 1 318 ? -26.341 -6.963 26.508 1.00 91.62 318 VAL A N 1
ATOM 2397 C CA . VAL A 1 318 ? -25.962 -5.551 26.703 1.00 91.62 318 VAL A CA 1
ATOM 2398 C C . VAL A 1 318 ? -26.041 -5.184 28.173 1.00 91.62 318 VAL A C 1
ATOM 2400 O O . VAL A 1 318 ? -27.074 -5.345 28.836 1.00 91.62 318 VAL A O 1
ATOM 2403 N N . VAL A 1 319 ? -24.948 -4.632 28.683 1.00 94.19 319 VAL A N 1
ATOM 2404 C CA . VAL A 1 319 ? -24.841 -4.062 30.020 1.00 94.19 319 VAL A CA 1
ATOM 2405 C C . VAL A 1 319 ? -24.713 -2.547 29.915 1.00 94.19 319 VAL A C 1
ATOM 2407 O O . VAL A 1 319 ? -24.109 -1.998 29.012 1.00 94.19 319 VAL A O 1
ATOM 2410 N N . TYR A 1 320 ? -25.310 -1.844 30.871 1.00 94.12 320 TYR A N 1
ATOM 2411 C CA . TYR A 1 320 ? -25.289 -0.392 30.946 1.00 94.12 320 TYR A CA 1
ATOM 2412 C C . TYR A 1 320 ? -24.348 0.057 32.049 1.00 94.12 320 TYR A C 1
ATOM 2414 O O . TYR A 1 320 ? -24.555 -0.238 33.237 1.00 94.12 320 TYR A O 1
ATOM 2422 N N . ILE A 1 321 ? -23.347 0.821 31.651 1.00 93.50 321 ILE A N 1
ATOM 2423 C CA . ILE A 1 321 ? -22.312 1.349 32.517 1.00 93.50 321 ILE A CA 1
ATOM 2424 C C . ILE A 1 321 ? -22.759 2.694 33.029 1.00 93.50 321 ILE A C 1
ATOM 2426 O O . ILE A 1 321 ? -23.015 3.644 32.296 1.00 93.50 321 ILE A O 1
ATOM 2430 N N . ARG A 1 322 ? -22.854 2.788 34.344 1.00 96.06 322 ARG A N 1
ATOM 2431 C CA . ARG A 1 322 ? -23.138 4.030 35.025 1.00 96.06 322 ARG A CA 1
ATOM 2432 C C . ARG A 1 322 ? -21.824 4.687 35.437 1.00 96.06 322 ARG A C 1
ATOM 2434 O O . ARG A 1 322 ? -21.183 4.209 36.369 1.00 96.06 322 ARG A O 1
ATOM 2441 N N . ILE A 1 323 ? -21.546 5.874 34.899 1.00 95.56 323 ILE A N 1
ATOM 2442 C CA . ILE A 1 323 ? -20.403 6.699 35.313 1.00 95.56 323 ILE A CA 1
ATOM 2443 C C . ILE A 1 323 ? -20.895 7.836 36.212 1.00 95.56 323 ILE A C 1
ATOM 2445 O O . ILE A 1 323 ? -21.816 8.593 35.876 1.00 95.56 323 ILE A O 1
ATOM 2449 N N . ALA A 1 324 ? -20.340 7.926 37.419 1.00 96.81 324 ALA A N 1
ATOM 2450 C CA . ALA A 1 324 ? -20.757 8.876 38.446 1.00 96.81 324 ALA A CA 1
ATOM 2451 C C . ALA A 1 324 ? -19.590 9.674 39.011 1.00 96.81 324 ALA A C 1
ATOM 2453 O O . ALA A 1 324 ? -18.525 9.120 39.241 1.00 96.81 324 ALA A O 1
ATOM 2454 N N . ASP A 1 325 ? -19.845 10.924 39.386 1.00 96.44 325 ASP A N 1
ATOM 2455 C CA . ASP A 1 325 ? -18.918 11.700 40.212 1.00 96.44 325 ASP A CA 1
ATOM 2456 C C . ASP A 1 325 ? -18.735 11.000 41.573 1.00 96.44 325 ASP A C 1
ATOM 2458 O O . ASP A 1 325 ? -19.707 10.792 42.310 1.00 96.44 325 ASP A O 1
ATOM 2462 N N . ALA A 1 326 ? -17.494 10.650 41.918 1.00 94.75 326 ALA A N 1
ATOM 2463 C CA . ALA A 1 326 ? -17.156 9.856 43.101 1.00 94.75 326 ALA A CA 1
ATOM 2464 C C . ALA A 1 326 ? -17.525 10.552 44.425 1.00 94.75 326 ALA A C 1
ATOM 2466 O O . ALA A 1 326 ? -17.718 9.903 45.456 1.00 94.75 326 ALA A O 1
ATOM 2467 N N . THR A 1 327 ? -17.643 11.884 44.420 1.00 95.25 327 THR A N 1
ATOM 2468 C CA . THR A 1 327 ? -17.923 12.679 45.625 1.00 95.25 327 THR A CA 1
ATOM 2469 C C . THR A 1 327 ? -19.420 12.843 45.874 1.00 95.25 327 THR A C 1
ATOM 2471 O O . THR A 1 327 ? -19.887 12.790 47.016 1.00 95.25 327 THR A O 1
ATOM 2474 N N . THR A 1 328 ? -20.186 13.094 44.819 1.00 95.88 328 THR A N 1
ATOM 2475 C CA . THR A 1 328 ? -21.611 13.437 44.882 1.00 95.88 328 THR A CA 1
ATOM 2476 C C . THR A 1 328 ? -22.518 12.259 44.541 1.00 95.88 328 THR A C 1
ATOM 2478 O O . THR A 1 328 ? -23.694 12.284 44.908 1.00 95.88 328 THR A O 1
ATOM 2481 N N . GLY A 1 329 ? -21.995 11.243 43.848 1.00 93.94 329 GLY A N 1
ATOM 2482 C CA . GLY A 1 329 ? -22.759 10.138 43.269 1.00 93.94 329 GLY A CA 1
ATOM 2483 C C . GLY A 1 329 ? -23.657 10.564 42.103 1.00 93.94 329 GLY A C 1
ATOM 2484 O O . GLY A 1 329 ? -24.534 9.803 41.687 1.00 93.94 329 GLY A O 1
ATOM 2485 N N . SER A 1 330 ? -23.500 11.789 41.595 1.00 95.69 330 SER A N 1
ATOM 2486 C CA . SER A 1 330 ? -24.317 12.309 40.495 1.00 95.69 330 SER A CA 1
ATOM 2487 C C . SER A 1 330 ? -23.975 11.585 39.198 1.00 95.69 330 SER A C 1
ATOM 2489 O O . SER A 1 330 ? -22.815 11.270 38.955 1.00 95.69 330 SER A O 1
ATOM 2491 N N . LEU A 1 331 ? -24.986 11.292 38.380 1.00 96.75 331 LEU A N 1
ATOM 2492 C CA . LEU A 1 331 ? -24.783 10.718 37.049 1.00 96.75 331 LEU A CA 1
ATOM 2493 C C . LEU A 1 331 ? -24.039 11.709 36.155 1.00 96.75 331 LEU A C 1
ATOM 2495 O O . LEU A 1 331 ? -24.456 12.864 36.067 1.00 96.75 331 LEU A O 1
ATOM 2499 N N . ILE A 1 332 ? -22.960 11.240 35.531 1.00 96.19 332 ILE A N 1
ATOM 2500 C CA . ILE A 1 332 ? -22.207 11.972 34.512 1.00 96.19 332 ILE A CA 1
ATOM 2501 C C . ILE A 1 332 ? -22.717 11.533 33.138 1.00 96.19 332 ILE A C 1
ATOM 2503 O O . ILE A 1 332 ? -23.332 12.338 32.442 1.00 96.19 332 ILE A O 1
ATOM 2507 N N . LYS A 1 333 ? -22.539 10.249 32.804 1.00 94.88 333 LYS A N 1
ATOM 2508 C CA . LYS A 1 333 ? -23.016 9.615 31.568 1.00 94.88 333 LYS A CA 1
ATOM 2509 C C . LYS A 1 333 ? -23.396 8.146 31.811 1.00 94.88 333 LYS A C 1
ATOM 2511 O O . LYS A 1 333 ? -23.103 7.599 32.881 1.00 94.88 333 LYS A O 1
ATOM 2516 N N . ILE A 1 334 ? -24.116 7.569 30.853 1.00 94.56 334 ILE A N 1
ATOM 2517 C CA . ILE A 1 334 ? -24.383 6.130 30.750 1.00 94.56 334 ILE A CA 1
ATOM 2518 C C . ILE A 1 334 ? -23.797 5.682 29.419 1.00 94.56 334 ILE A C 1
ATOM 2520 O O . ILE A 1 334 ? -24.014 6.381 28.431 1.00 94.56 334 ILE A O 1
ATOM 2524 N N . GLU A 1 335 ? -23.097 4.557 29.425 1.00 90.44 335 GLU A N 1
ATOM 2525 C CA . GLU A 1 335 ? -22.553 3.907 28.230 1.00 90.44 335 GLU A CA 1
ATOM 2526 C C . GLU A 1 335 ? -23.106 2.491 28.116 1.00 90.44 335 GLU A C 1
ATOM 2528 O O . GLU A 1 335 ? -23.575 1.918 29.108 1.00 90.44 335 GLU A O 1
ATOM 2533 N N . GLU A 1 336 ? -23.129 1.979 26.895 1.00 89.94 336 GLU A N 1
ATOM 2534 C CA . GLU A 1 336 ? -23.469 0.593 26.596 1.00 89.94 336 GLU A CA 1
ATOM 2535 C C . GLU A 1 336 ? -22.165 -0.204 26.532 1.00 89.94 336 GLU A C 1
ATOM 2537 O O . GLU A 1 336 ? -21.144 0.335 26.132 1.00 89.94 336 GLU A O 1
ATOM 2542 N N . LEU A 1 337 ? -22.216 -1.437 27.022 1.00 88.44 337 LEU A N 1
ATOM 2543 C CA . LEU A 1 337 ? -21.152 -2.430 26.971 1.00 88.44 337 LEU A CA 1
ATOM 2544 C C . LEU A 1 337 ? -21.789 -3.694 26.419 1.00 88.44 337 LEU A C 1
ATOM 2546 O O . LEU A 1 337 ? -22.648 -4.284 27.097 1.00 88.44 337 LEU A O 1
ATOM 2550 N N . TYR A 1 338 ? -21.431 -4.070 25.202 1.00 87.12 338 TYR A N 1
ATOM 2551 C CA . TYR A 1 338 ? -21.877 -5.321 24.623 1.00 87.12 338 TYR A CA 1
ATOM 2552 C C . TYR A 1 338 ? -20.970 -6.448 25.114 1.00 87.12 338 TYR A C 1
ATOM 2554 O O . TYR A 1 338 ? -19.802 -6.277 25.445 1.00 87.12 338 TYR A O 1
ATOM 2562 N N . LEU A 1 339 ? -21.578 -7.611 25.300 1.00 88.31 339 LEU A N 1
ATOM 2563 C CA . LEU A 1 339 ? -20.929 -8.803 25.815 1.00 88.31 339 LEU A CA 1
ATOM 2564 C C . LEU A 1 339 ? -21.080 -9.894 24.772 1.00 88.31 339 LEU A C 1
ATOM 2566 O O . LEU A 1 339 ? -22.205 -10.357 24.558 1.00 88.31 339 LEU A O 1
ATOM 2570 N N . PHE A 1 340 ? -19.980 -10.335 24.176 1.00 84.69 340 PHE A N 1
ATOM 2571 C CA . PHE A 1 340 ? -19.990 -11.336 23.118 1.00 84.69 340 PHE A CA 1
ATOM 2572 C C . PHE A 1 340 ? -19.503 -12.691 23.623 1.00 84.69 340 PHE A C 1
ATOM 2574 O O . PHE A 1 340 ? -18.502 -12.820 24.326 1.00 84.69 340 PHE A O 1
ATOM 2581 N N . VAL A 1 341 ? -20.245 -13.742 23.282 1.00 84.81 341 VAL A N 1
ATOM 2582 C CA . VAL A 1 341 ? -19.851 -15.120 23.572 1.00 84.81 341 VAL A CA 1
ATOM 2583 C C . VAL A 1 341 ? -19.175 -15.710 22.344 1.00 84.81 341 VAL A C 1
ATOM 2585 O O . VAL A 1 341 ? -19.829 -15.948 21.326 1.00 84.81 341 VAL A O 1
ATOM 2588 N N . VAL A 1 342 ? -17.880 -15.996 22.466 1.00 81.25 342 VAL A N 1
ATOM 2589 C CA . VAL A 1 342 ? -17.052 -16.539 21.381 1.00 81.25 342 VAL A CA 1
ATOM 2590 C C . VAL A 1 342 ? -16.812 -18.041 21.545 1.00 81.25 342 VAL A C 1
ATOM 2592 O O . VAL A 1 342 ? -16.847 -18.594 22.649 1.00 81.25 342 VAL A O 1
ATOM 2595 N N . SER A 1 343 ? -16.585 -18.731 20.425 1.00 72.69 343 SER A N 1
ATOM 2596 C CA . SER A 1 343 ? -16.249 -20.159 20.428 1.00 72.69 343 SER A CA 1
ATOM 2597 C C . SER A 1 343 ? -14.824 -20.369 20.933 1.00 72.69 343 SER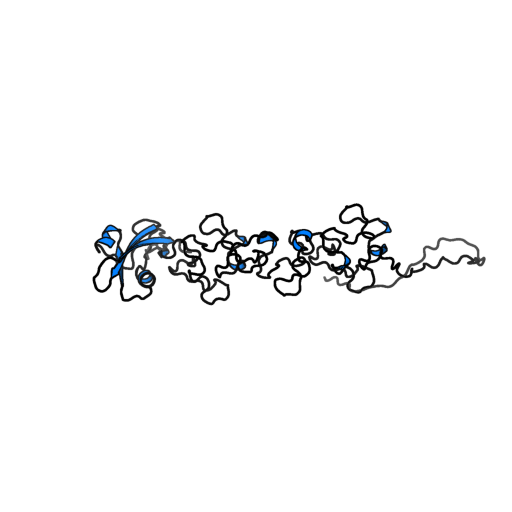 A C 1
ATOM 2599 O O . SER A 1 343 ? -13.901 -19.707 20.478 1.00 72.69 343 SER A O 1
ATOM 2601 N N . CYS A 1 344 ? -14.636 -21.346 21.815 1.00 70.31 344 CYS A N 1
ATOM 2602 C CA . CYS A 1 344 ? -13.310 -21.762 22.259 1.00 70.31 344 CYS A CA 1
ATOM 2603 C C . CYS A 1 344 ? -12.684 -22.753 21.265 1.00 70.31 344 CYS A C 1
ATOM 2605 O O . CYS A 1 344 ? -13.282 -23.805 21.017 1.00 70.31 344 CYS A O 1
ATOM 2607 N N . ASP A 1 345 ? -11.494 -22.444 20.740 1.00 59.97 345 ASP A N 1
ATOM 2608 C CA . ASP A 1 345 ? -10.692 -23.343 19.885 1.00 59.97 345 ASP A CA 1
ATOM 2609 C C . ASP A 1 345 ? -10.012 -24.510 20.633 1.00 59.97 345 ASP A C 1
ATOM 2611 O O . ASP A 1 345 ? -9.533 -24.329 21.784 1.00 59.97 345 ASP A O 1
#

Secondary structure (DSSP, 8-state):
-----------------------------SPPP-----------SS-SSS-TTTTTTTT---SS-SSS-GGG-SSSS-SSS-TTTS-S-TTSSSS-TT---SS-SSS-GGG-SSSS-SSS-GGGTGGGTT--SSSSSS-GGG-SSTT-SSS-TTTTTTT----SS-SSS-GGG-SSTT-SSS-GGGTTGGGT--SS-SSS-GGG-TTTT-SSS-GGGTTS-SSSSS-GGG---SS-SSS-GGG-TTTT-EEEE---S-TT-TT---S--EE-TTHHHHHHHTT-TTEEEEEESSHHHHHHT-SB--SSEE-SSSSEEEEEEEEEETTT--EEEEEEEEEEEEPP-

pLDDT: mean 84.03, std 18.76, range [26.34, 97.5]

InterPro domains:
  IPR028974 TSP type-3 repeat [G3DSA:4.10.1080.10] (16-126)
  IPR028974 TSP type-3 repeat [G3DSA:4.10.1080.10] (127-191)
  IPR059909 Flavobacterium inter-domain disulphide bond domain [PF26689] (250-341)

Sequence (345 aa):
MKINYKSILYITVLAALTYACDNEPVDLGEEIPDVVVGTPNTTDTDGDGLSDIAENKLSDQDTDGDGIPDYLDEDDDNDGVLTADENPDTNGNKVPDDALDTDGDGIPNYLDADDDGDGIPTQNEAPLALQDSDEDGVLDYLDDDDDGDGVPTLVENGVTLQNSDNDGTPDYLDTDDDNDGVLTIYEGYEDELDTDEDGILNYLDDDDDGDGKTTEFEESDPDGDGNPSDAVDSDGDGTPDYLDIYNFDLSACDAGDDPENPQEIDNFAYFDLTGYTDVVTGGDESITVSYHATENGAYFNNQVLSSPYQNTTQLEDVVYIRIADATTGSLIKIEELYLFVVSCD